Protein AF-0000000084927419 (afdb_homodimer)

InterPro domains:
  IPR000032 Phosphocarrier protein HPr-like [PF00381] (6-82)
  IPR000032 Phosphocarrier protein HPr-like [PR00107] (13-29)
  IPR000032 Phosphocarrier protein HPr-like [PR00107] (38-53)
  IPR000032 Phosphocarrier protein HPr-like [PR00107] (53-70)
  IPR000032 Phosphocarrier protein HPr-like [PS51350] (1-88)
  IPR000032 Phosphocarrier protein HPr-like [TIGR01003] (1-81)
  IPR000032 Phosphocarrier protein HPr-like [cd00367] (8-81)
  IPR035895 HPr-like superfamily [G3DSA:3.30.1340.10] (1-88)
  IPR035895 HPr-like superfamily [SSF55594] (4-87)
  IPR050399 Phosphocarrier protein HPr [PTHR33705] (3-87)

Organism: Caldicellulosiruptor owensensis (strain ATCC 700167 / DSM 13100 / OL) (NCBI:txid632518)

pLDDT: mean 91.37, s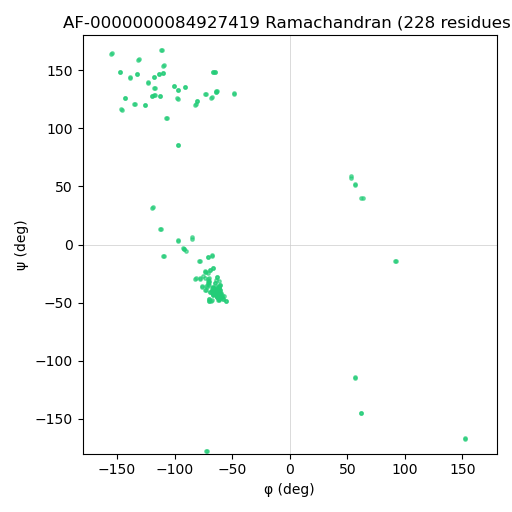td 13.01, range [42.91, 98.88]

Structure (mmCIF, N/CA/C/O backbone):
data_AF-0000000084927419-model_v1
#
loop_
_entity.id
_entity.type
_entity.pdbx_description
1 polymer 'Phosphotransferase system, phosphocarrier protein HPr'
#
loop_
_atom_site.group_PDB
_atom_site.id
_atom_site.type_symbol
_atom_site.label_atom_id
_atom_site.label_alt_id
_atom_site.label_comp_id
_atom_site.label_asym_id
_atom_site.label_entity_id
_atom_site.label_seq_id
_atom_site.pdbx_PDB_ins_code
_atom_site.Cartn_x
_atom_site.Cartn_y
_atom_site.Cartn_z
_atom_site.occupancy
_atom_site.B_iso_or_equiv
_atom_site.auth_seq_id
_atom_site.auth_comp_id
_atom_site.auth_asym_id
_atom_site.auth_atom_id
_atom_site.pdbx_PDB_model_num
ATOM 1 N N . MET A 1 1 ? -0.009 -24.094 5.285 1 96.25 1 MET A N 1
ATOM 2 C CA . MET A 1 1 ? 0.607 -23.328 4.203 1 96.25 1 MET A CA 1
ATOM 3 C C . MET A 1 1 ? -0.051 -23.656 2.865 1 96.25 1 MET A C 1
ATOM 5 O O . MET A 1 1 ? -0.252 -24.828 2.535 1 96.25 1 MET A O 1
ATOM 9 N N . GLN A 1 2 ? -0.594 -22.656 2.121 1 97.94 2 GLN A N 1
ATOM 10 C CA . GLN A 1 2 ? -1.166 -22.781 0.783 1 97.94 2 GLN A CA 1
ATOM 11 C C . GLN A 1 2 ? -0.281 -22.094 -0.255 1 97.94 2 GLN A C 1
ATOM 13 O O . GLN A 1 2 ? 0.448 -21.156 0.067 1 97.94 2 GLN A O 1
ATOM 18 N N . SER A 1 3 ? -0.303 -22.688 -1.458 1 98.31 3 SER A N 1
ATOM 19 C CA . SER A 1 3 ? 0.453 -22.062 -2.537 1 98.31 3 SER A CA 1
ATOM 20 C C . SER A 1 3 ? -0.221 -22.281 -3.887 1 98.31 3 SER A C 1
ATOM 22 O O . SER A 1 3 ? -0.913 -23.281 -4.082 1 98.31 3 SER A O 1
ATOM 24 N N . LEU A 1 4 ? -0.089 -21.344 -4.797 1 98.56 4 LEU A N 1
ATOM 25 C CA . LEU A 1 4 ? -0.6 -21.453 -6.16 1 98.56 4 LEU A CA 1
ATOM 26 C C . LEU A 1 4 ? 0.357 -20.797 -7.152 1 98.56 4 LEU A C 1
ATOM 28 O O . LEU A 1 4 ? 0.786 -19.656 -6.949 1 98.56 4 LEU A O 1
ATOM 32 N N . HIS A 1 5 ? 0.75 -21.547 -8.148 1 98.56 5 HIS A N 1
ATOM 33 C CA . HIS A 1 5 ? 1.571 -21.047 -9.25 1 98.56 5 HIS A CA 1
ATOM 34 C C . HIS A 1 5 ? 0.707 -20.547 -10.398 1 98.56 5 HIS A C 1
ATOM 36 O O . HIS A 1 5 ? -0.268 -21.188 -10.781 1 98.56 5 HIS A O 1
ATOM 42 N N . MET A 1 6 ? 1.055 -19.406 -10.93 1 98.38 6 MET A N 1
ATOM 43 C CA . MET A 1 6 ? 0.239 -18.859 -12.008 1 98.38 6 MET A CA 1
ATOM 44 C C . MET A 1 6 ? 1.063 -17.938 -12.891 1 98.38 6 MET A C 1
ATOM 46 O O . MET A 1 6 ? 2.133 -17.469 -12.492 1 98.38 6 MET A O 1
ATOM 50 N N . LYS A 1 7 ? 0.533 -17.641 -14.031 1 98.25 7 LYS A N 1
ATOM 51 C CA . LYS A 1 7 ? 1.098 -16.672 -14.969 1 98.25 7 LYS A CA 1
ATOM 52 C C . LYS A 1 7 ? 0.37 -15.344 -14.875 1 98.25 7 LYS A C 1
ATOM 54 O O . LYS A 1 7 ? -0.859 -15.297 -14.789 1 98.25 7 LYS A O 1
ATOM 59 N N . ILE A 1 8 ? 1.155 -14.227 -14.883 1 98.44 8 ILE A N 1
ATOM 60 C CA . ILE A 1 8 ? 0.552 -12.898 -14.891 1 98.44 8 ILE A CA 1
ATOM 61 C C . ILE A 1 8 ? 0.126 -12.539 -16.312 1 98.44 8 ILE A C 1
ATOM 63 O O . ILE A 1 8 ? 0.958 -12.477 -17.219 1 98.44 8 ILE A O 1
ATOM 67 N N . GLU A 1 9 ? -1.14 -12.227 -16.438 1 96.62 9 GLU A N 1
ATOM 68 C CA . GLU A 1 9 ? -1.685 -11.953 -17.766 1 96.62 9 GLU A CA 1
ATOM 69 C C . GLU A 1 9 ? -2.014 -10.469 -17.922 1 96.62 9 GLU A C 1
ATOM 71 O O . GLU A 1 9 ? -2.371 -10.023 -19.016 1 96.62 9 GLU A O 1
ATOM 76 N N . ASN A 1 10 ? -1.946 -9.781 -16.812 1 93.94 10 ASN A N 1
ATOM 77 C CA . ASN A 1 10 ? -2.129 -8.328 -16.859 1 93.94 10 ASN A CA 1
ATOM 78 C C . ASN A 1 10 ? -1.025 -7.66 -17.672 1 93.94 10 ASN A C 1
ATOM 80 O O . ASN A 1 10 ? 0.158 -7.93 -17.469 1 93.94 10 ASN A O 1
ATOM 84 N N . SER A 1 11 ? -1.445 -6.734 -18.609 1 95.75 11 SER A N 1
ATOM 85 C CA . SER A 1 11 ? -0.487 -6.164 -19.547 1 95.75 11 SER A CA 1
ATOM 86 C C . SER A 1 11 ? 0.59 -5.363 -18.828 1 95.75 11 SER A C 1
ATOM 88 O O . SER A 1 11 ? 1.729 -5.281 -19.297 1 95.75 11 SER A O 1
ATOM 90 N N . GLN A 1 12 ? 0.365 -4.801 -17.703 1 95.25 12 GLN A N 1
ATOM 91 C CA . GLN A 1 12 ? 1.33 -3.969 -16.984 1 95.25 12 GLN A CA 1
ATOM 92 C C . GLN A 1 12 ? 2.068 -4.77 -15.922 1 95.25 12 GLN A C 1
ATOM 94 O O . GLN A 1 12 ? 2.885 -4.223 -15.18 1 95.25 12 GLN A O 1
ATOM 99 N N . GLY A 1 13 ? 1.772 -6.125 -15.836 1 97.62 13 GLY A N 1
ATOM 100 C CA . GLY A 1 13 ? 2.309 -6.871 -14.703 1 97.62 13 GLY A CA 1
ATOM 101 C C . GLY A 1 13 ? 1.8 -6.375 -13.367 1 97.62 13 GLY A C 1
ATOM 102 O O . GLY A 1 13 ? 0.621 -6.039 -13.227 1 97.62 13 GLY A O 1
ATOM 103 N N . ILE A 1 14 ? 2.729 -6.453 -12.391 1 97.12 14 ILE A N 1
ATOM 104 C CA . ILE A 1 14 ? 2.432 -5.816 -11.109 1 97.12 14 ILE A CA 1
ATOM 105 C C . ILE A 1 14 ? 3.078 -4.434 -11.062 1 97.12 14 ILE A C 1
ATOM 107 O O . ILE A 1 14 ? 4.211 -4.285 -10.594 1 97.12 14 ILE A O 1
ATOM 111 N N . SER A 1 15 ? 2.371 -3.443 -11.594 1 95.25 15 SER A N 1
ATOM 112 C CA . SER A 1 15 ? 2.783 -2.045 -11.539 1 95.25 15 SER A CA 1
ATOM 113 C C . SER A 1 15 ? 2.627 -1.478 -10.133 1 95.25 15 SER A C 1
ATOM 115 O O . SER A 1 15 ? 2.254 -2.199 -9.203 1 95.25 15 SER A O 1
ATOM 117 N N . SER A 1 16 ? 2.961 -0.147 -10.062 1 93.12 16 SER A N 1
ATOM 118 C CA . SER A 1 16 ? 2.807 0.508 -8.773 1 93.12 16 SER A CA 1
ATOM 119 C C . SER A 1 16 ? 1.357 0.471 -8.305 1 93.12 16 SER A C 1
ATOM 121 O O . SER A 1 16 ? 1.089 0.267 -7.117 1 93.12 16 SER A O 1
ATOM 123 N N . ARG A 1 17 ? 0.495 0.568 -9.227 1 92.62 17 ARG A N 1
ATOM 124 C CA . ARG A 1 17 ? -0.932 0.54 -8.922 1 92.62 17 ARG A CA 1
ATOM 125 C C . ARG A 1 17 ? -1.367 -0.849 -8.469 1 92.62 17 ARG A C 1
ATOM 127 O O . ARG A 1 17 ? -2.051 -0.988 -7.449 1 92.62 17 ARG A O 1
ATOM 134 N N . ALA A 1 18 ? -0.988 -1.866 -9.203 1 96.38 18 ALA A N 1
ATOM 135 C CA . ALA A 1 18 ? -1.321 -3.244 -8.852 1 96.38 18 ALA A CA 1
ATOM 136 C C . ALA A 1 18 ? -0.728 -3.623 -7.5 1 96.38 18 ALA A C 1
ATOM 138 O O . ALA A 1 18 ? -1.386 -4.277 -6.688 1 96.38 18 ALA A O 1
ATOM 139 N N . ALA A 1 19 ? 0.504 -3.197 -7.293 1 97.06 19 ALA A N 1
ATOM 140 C CA . ALA A 1 19 ? 1.16 -3.467 -6.016 1 97.06 19 ALA A CA 1
ATOM 141 C C . ALA A 1 19 ? 0.382 -2.846 -4.859 1 97.06 19 ALA A C 1
ATOM 143 O O . ALA A 1 19 ? 0.181 -3.486 -3.822 1 97.06 19 ALA A O 1
ATOM 144 N N . ALA A 1 20 ? -0.098 -1.643 -5.035 1 94.81 20 ALA A N 1
ATOM 145 C CA . ALA A 1 20 ? -0.854 -0.944 -4 1 94.81 20 ALA A CA 1
ATOM 146 C C . ALA A 1 20 ? -2.146 -1.685 -3.67 1 94.81 20 ALA A C 1
ATOM 148 O O . ALA A 1 20 ? -2.49 -1.852 -2.498 1 94.81 20 ALA A O 1
ATOM 149 N N . LEU A 1 21 ? -2.824 -2.109 -4.699 1 96.81 21 LEU A N 1
ATOM 150 C CA . LEU A 1 21 ? -4.066 -2.844 -4.488 1 96.81 21 LEU A CA 1
ATOM 151 C C . LEU A 1 21 ? -3.799 -4.188 -3.824 1 96.81 21 LEU A C 1
ATOM 153 O O . LEU A 1 21 ? -4.574 -4.637 -2.977 1 96.81 21 LEU A O 1
ATOM 157 N N . LEU A 1 22 ? -2.709 -4.816 -4.18 1 98.5 22 LEU A N 1
ATOM 158 C CA . LEU A 1 22 ? -2.338 -6.082 -3.553 1 98.5 22 LEU A CA 1
ATOM 159 C C . LEU A 1 22 ? -2.012 -5.883 -2.076 1 98.5 22 LEU A C 1
ATOM 161 O O . LEU A 1 22 ? -2.422 -6.684 -1.232 1 98.5 22 LEU A O 1
ATOM 165 N N . VAL A 1 23 ? -1.293 -4.832 -1.729 1 98.44 23 VAL A N 1
ATOM 166 C CA . VAL A 1 23 ? -0.994 -4.523 -0.336 1 98.44 23 VAL A CA 1
ATOM 167 C C . VAL A 1 23 ? -2.293 -4.301 0.435 1 98.44 23 VAL A C 1
ATOM 169 O O . VAL A 1 23 ? -2.449 -4.797 1.554 1 98.44 23 VAL A O 1
ATOM 172 N N . GLN A 1 24 ? -3.211 -3.547 -0.146 1 97.12 24 GLN A N 1
ATOM 173 C CA . GLN A 1 24 ? -4.5 -3.285 0.484 1 97.12 24 GLN A CA 1
ATOM 174 C C . GLN A 1 24 ? -5.219 -4.586 0.832 1 97.12 24 GLN A C 1
ATOM 176 O O . GLN A 1 24 ? -5.684 -4.762 1.96 1 97.12 24 GLN A O 1
ATOM 181 N N . VAL A 1 25 ? -5.297 -5.496 -0.09 1 98.06 25 VAL A N 1
ATOM 182 C CA . VAL A 1 25 ? -6 -6.758 0.112 1 98.06 25 VAL A CA 1
ATOM 183 C C . VAL A 1 25 ? -5.227 -7.633 1.095 1 98.06 25 VAL A C 1
ATOM 185 O O . VAL A 1 25 ? -5.797 -8.164 2.049 1 98.06 25 VAL A O 1
ATOM 188 N N . ALA A 1 26 ? -3.928 -7.75 0.896 1 98.56 26 ALA A N 1
ATOM 189 C CA . ALA A 1 26 ? -3.088 -8.617 1.725 1 98.56 26 ALA A CA 1
ATOM 190 C C . ALA A 1 26 ? -3.117 -8.172 3.184 1 98.56 26 ALA A C 1
ATOM 192 O O . ALA A 1 26 ? -3.1 -9 4.094 1 98.56 26 ALA A O 1
ATOM 193 N N . SER A 1 27 ? -3.174 -6.898 3.404 1 97.5 27 SER A N 1
ATOM 194 C CA . SER A 1 27 ? -3.072 -6.336 4.746 1 9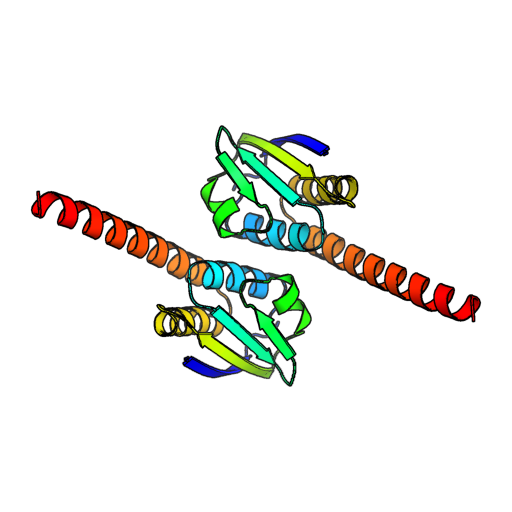7.5 27 SER A CA 1
ATOM 195 C C . SER A 1 27 ? -4.32 -6.633 5.57 1 97.5 27 SER A C 1
ATOM 197 O O . SER A 1 27 ? -4.328 -6.441 6.785 1 97.5 27 SER A O 1
ATOM 199 N N . LYS A 1 28 ? -5.324 -7.102 4.977 1 96.56 28 LYS A N 1
ATOM 200 C CA . LYS A 1 28 ? -6.551 -7.441 5.691 1 96.56 28 LYS A CA 1
ATOM 201 C C . LYS A 1 28 ? -6.414 -8.773 6.418 1 96.56 28 LYS A C 1
ATOM 203 O O . LYS A 1 28 ? -7.246 -9.117 7.258 1 96.56 28 LYS A O 1
ATOM 208 N N . PHE A 1 29 ? -5.422 -9.547 6.117 1 97.62 29 PHE A N 1
ATOM 209 C CA . PHE A 1 29 ? -5.301 -10.906 6.625 1 97.62 29 PHE A CA 1
ATOM 210 C C . PHE A 1 29 ? -4.172 -11.008 7.645 1 97.62 29 PHE A C 1
ATOM 212 O O . PHE A 1 29 ? -3.193 -10.266 7.566 1 97.62 29 PHE A O 1
ATOM 219 N N . LYS A 1 30 ? -4.305 -11.953 8.5 1 97.38 30 LYS A N 1
ATOM 220 C CA . LYS A 1 30 ? -3.289 -12.227 9.516 1 97.38 30 LYS A CA 1
ATOM 221 C C . LYS A 1 30 ? -2.156 -13.078 8.945 1 97.38 30 LYS A C 1
ATOM 223 O O . LYS A 1 30 ? -1.009 -12.961 9.383 1 97.38 30 LYS A O 1
ATOM 228 N N . SER A 1 31 ? -2.498 -13.836 8.039 1 98.5 31 SER A N 1
ATOM 229 C CA . SER A 1 31 ? -1.552 -14.805 7.484 1 98.5 31 SER A CA 1
ATOM 230 C C . SER A 1 31 ? -0.417 -14.102 6.742 1 98.5 31 SER A C 1
ATOM 232 O O . SER A 1 31 ? -0.601 -13.008 6.211 1 98.5 31 SER A O 1
ATOM 234 N N . LEU A 1 32 ? 0.682 -14.703 6.781 1 98.75 32 LEU A N 1
ATOM 235 C CA . LEU A 1 32 ? 1.766 -14.328 5.879 1 98.75 32 LEU A CA 1
ATOM 236 C C . LEU A 1 32 ? 1.378 -14.586 4.426 1 98.75 32 LEU A C 1
ATOM 238 O O . LEU A 1 32 ? 0.802 -15.633 4.109 1 98.75 32 LEU A O 1
ATOM 242 N N . ILE A 1 33 ? 1.591 -13.617 3.617 1 98.88 33 ILE A N 1
ATOM 243 C CA . ILE A 1 33 ? 1.343 -13.75 2.186 1 98.88 33 ILE A CA 1
ATOM 244 C C . ILE A 1 33 ? 2.602 -13.375 1.405 1 98.88 33 ILE A C 1
ATOM 246 O O . ILE A 1 33 ? 3.08 -12.242 1.496 1 98.88 33 ILE A O 1
ATOM 250 N N . LEU A 1 34 ? 3.135 -14.281 0.642 1 98.88 34 LEU A N 1
ATOM 251 C CA . LEU A 1 34 ? 4.348 -14.062 -0.137 1 98.88 34 LEU A CA 1
ATOM 252 C C . LEU A 1 34 ? 4.07 -14.203 -1.63 1 98.88 34 LEU A C 1
ATOM 254 O O . LEU A 1 34 ? 3.252 -15.031 -2.039 1 98.88 34 LEU A O 1
ATOM 258 N N . VAL A 1 35 ? 4.719 -13.414 -2.396 1 98.88 35 VAL A N 1
ATOM 259 C CA . VAL A 1 35 ? 4.793 -13.539 -3.85 1 98.88 35 VAL A CA 1
ATOM 260 C C . VAL A 1 35 ? 6.215 -13.898 -4.266 1 98.88 35 VAL A C 1
ATOM 262 O O . VAL A 1 35 ? 7.172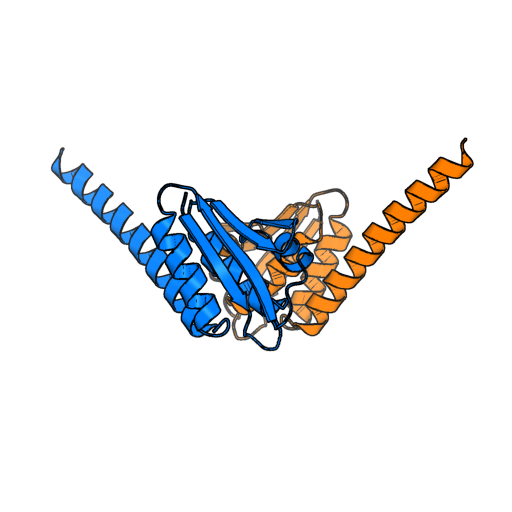 -13.227 -3.863 1 98.88 35 VAL A O 1
ATOM 265 N N . GLU A 1 36 ? 6.293 -14.891 -4.996 1 98.69 36 GLU A N 1
ATOM 266 C CA . GLU A 1 36 ? 7.605 -15.359 -5.434 1 98.69 36 GLU A CA 1
ATOM 267 C C . GLU A 1 36 ? 7.734 -15.281 -6.953 1 98.69 36 GLU A C 1
ATOM 269 O O . GLU A 1 36 ? 6.824 -15.688 -7.68 1 98.69 36 GLU A O 1
ATOM 274 N N . LYS A 1 37 ? 8.766 -14.812 -7.43 1 98.38 37 LYS A N 1
ATOM 275 C CA . LYS A 1 37 ? 9.172 -14.805 -8.828 1 98.38 37 LYS A CA 1
ATOM 276 C C . LYS A 1 37 ? 10.633 -15.211 -8.977 1 98.38 37 LYS A C 1
ATOM 278 O O . LYS A 1 37 ? 11.523 -14.57 -8.414 1 98.38 37 LYS A O 1
ATOM 283 N N . ASP A 1 38 ? 10.82 -16.297 -9.734 1 95.44 38 ASP A N 1
ATOM 284 C CA . ASP A 1 38 ? 12.164 -16.844 -9.867 1 95.44 38 ASP A CA 1
ATOM 285 C C . ASP A 1 38 ? 12.758 -17.188 -8.508 1 95.44 38 ASP A C 1
ATOM 287 O O . ASP A 1 38 ? 12.188 -17.984 -7.758 1 95.44 38 ASP A O 1
ATOM 291 N N . GLU A 1 39 ? 13.789 -16.562 -8.07 1 94.38 39 GLU A N 1
ATOM 292 C CA . GLU A 1 39 ? 14.43 -16.891 -6.801 1 94.38 39 GLU A CA 1
ATOM 293 C C . GLU A 1 39 ? 14.242 -15.773 -5.781 1 94.38 39 GLU A C 1
ATOM 295 O O . GLU A 1 39 ? 14.867 -15.789 -4.715 1 94.38 39 GLU A O 1
ATOM 300 N N . LYS A 1 40 ? 13.344 -14.953 -6.176 1 97.94 40 LYS A N 1
ATOM 301 C CA . LYS A 1 40 ? 13.094 -13.836 -5.262 1 97.94 40 LYS A CA 1
ATOM 302 C C . LYS A 1 40 ? 11.695 -13.93 -4.66 1 97.94 40 LYS A C 1
ATOM 304 O O . LYS A 1 40 ? 10.781 -14.453 -5.289 1 97.94 40 LYS A O 1
ATOM 309 N N . ARG A 1 41 ? 11.594 -13.477 -3.438 1 98.25 41 ARG A N 1
ATOM 310 C CA . ARG A 1 41 ? 10.32 -13.477 -2.73 1 98.25 41 ARG A CA 1
ATOM 311 C C . ARG A 1 41 ? 10.062 -12.133 -2.053 1 98.25 41 ARG A C 1
ATOM 313 O O . ARG A 1 41 ? 11 -11.492 -1.574 1 98.25 41 ARG A O 1
ATOM 320 N N . ALA A 1 42 ? 8.844 -11.75 -1.979 1 98.75 42 ALA A N 1
ATOM 321 C CA . ALA A 1 42 ? 8.445 -10.539 -1.275 1 98.75 42 ALA A CA 1
ATOM 322 C C . ALA A 1 42 ? 7.16 -10.758 -0.479 1 98.75 42 ALA A C 1
ATOM 324 O O . ALA A 1 42 ? 6.293 -11.531 -0.889 1 98.75 42 ALA A O 1
ATOM 325 N N . ASN A 1 43 ? 7.133 -10.109 0.681 1 98.69 43 ASN A N 1
ATOM 326 C CA . ASN A 1 43 ? 5.883 -10.031 1.424 1 98.69 43 ASN A CA 1
ATOM 327 C C . ASN A 1 43 ? 4.852 -9.172 0.693 1 98.69 43 ASN A C 1
ATOM 329 O O . ASN A 1 43 ? 5.113 -8.008 0.375 1 98.69 43 ASN A O 1
ATOM 333 N N . ALA A 1 44 ? 3.674 -9.703 0.468 1 98.81 44 ALA A N 1
ATOM 334 C CA . ALA A 1 44 ? 2.641 -9.016 -0.304 1 98.81 44 ALA A CA 1
ATOM 335 C C . ALA A 1 44 ? 2.121 -7.789 0.442 1 98.81 44 ALA A C 1
ATOM 337 O O . ALA A 1 44 ? 1.429 -6.949 -0.137 1 98.81 44 ALA A O 1
ATOM 338 N N . LYS A 1 45 ? 2.486 -7.598 1.707 1 98.19 45 LYS A N 1
ATOM 339 C CA . LYS A 1 45 ? 2.107 -6.438 2.508 1 98.19 45 LYS A CA 1
ATOM 340 C C . LYS A 1 45 ? 3.16 -5.34 2.414 1 98.19 45 LYS A C 1
ATOM 342 O O . LYS A 1 45 ? 2.951 -4.227 2.904 1 98.19 45 LYS A O 1
ATOM 347 N N . SER A 1 46 ? 4.223 -5.637 1.708 1 97.12 46 SER A N 1
ATOM 348 C CA . SER A 1 46 ? 5.312 -4.691 1.485 1 97.12 46 SER A CA 1
ATOM 349 C C . SER A 1 46 ? 5.309 -4.172 0.052 1 97.12 46 SER A C 1
ATOM 351 O O . SER A 1 46 ? 5.809 -4.836 -0.857 1 97.12 46 SER A O 1
ATOM 353 N N . ILE A 1 47 ? 4.941 -2.93 -0.101 1 96.25 47 ILE A N 1
ATOM 354 C CA . ILE A 1 47 ? 4.832 -2.35 -1.436 1 96.25 47 ILE A CA 1
ATOM 355 C C . ILE A 1 47 ? 6.207 -2.324 -2.102 1 96.25 47 ILE A C 1
ATOM 357 O O . ILE A 1 47 ? 6.336 -2.643 -3.285 1 96.25 47 ILE A O 1
ATOM 361 N N . MET A 1 48 ? 7.18 -1.949 -1.333 1 93.81 48 MET A N 1
ATOM 362 C CA . MET A 1 48 ? 8.523 -1.912 -1.895 1 93.81 48 MET A CA 1
ATOM 363 C C . MET A 1 48 ? 9.008 -3.316 -2.244 1 93.81 48 MET A C 1
ATOM 365 O O . MET A 1 48 ? 9.68 -3.512 -3.262 1 93.81 48 MET A O 1
ATOM 369 N N . GLY A 1 49 ? 8.695 -4.238 -1.4 1 96.81 49 GLY A N 1
ATOM 370 C CA . GLY A 1 49 ? 9.023 -5.621 -1.702 1 96.81 49 GLY A CA 1
ATOM 371 C C . GLY A 1 49 ? 8.406 -6.113 -2.996 1 96.81 49 GLY A C 1
ATOM 372 O O . GLY A 1 49 ? 9.094 -6.699 -3.836 1 96.81 49 GLY A O 1
ATOM 373 N N . LEU A 1 50 ? 7.16 -5.844 -3.164 1 98.12 50 LEU A N 1
ATOM 374 C CA . LEU A 1 50 ? 6.461 -6.273 -4.371 1 98.12 50 LEU A CA 1
ATOM 375 C C . LEU A 1 50 ? 7.082 -5.641 -5.613 1 98.12 50 LEU A C 1
ATOM 377 O O . LEU A 1 50 ? 7.316 -6.324 -6.613 1 98.12 50 LEU A O 1
ATOM 381 N N . MET A 1 51 ? 7.371 -4.395 -5.555 1 94.44 51 MET A N 1
ATOM 382 C CA . MET A 1 51 ? 7.945 -3.68 -6.691 1 94.44 51 MET A CA 1
ATOM 383 C C . MET A 1 51 ? 9.328 -4.219 -7.031 1 94.44 51 MET A C 1
ATOM 385 O O . MET A 1 51 ? 9.711 -4.277 -8.203 1 94.44 51 MET A O 1
ATOM 389 N N . SER A 1 52 ? 10.023 -4.633 -6.047 1 95.56 52 SER A N 1
ATOM 390 C CA . SER A 1 52 ? 11.375 -5.121 -6.273 1 95.56 52 SER A CA 1
ATOM 391 C C . SER A 1 52 ? 11.375 -6.414 -7.082 1 95.56 52 SER A C 1
ATOM 393 O O . SER A 1 52 ? 12.398 -6.793 -7.656 1 95.56 52 SER A O 1
ATOM 395 N N . LEU A 1 53 ? 10.336 -7.109 -7.137 1 97.81 53 LEU A N 1
ATOM 396 C CA . LEU A 1 53 ? 10.242 -8.367 -7.863 1 97.81 53 LEU A CA 1
ATOM 397 C C . LEU A 1 53 ? 10.203 -8.125 -9.367 1 97.81 53 LEU A C 1
ATOM 399 O O . LEU A 1 53 ? 10.469 -9.039 -10.156 1 97.81 53 LEU A O 1
ATOM 403 N N . MET A 1 54 ? 9.766 -6.887 -9.805 1 97.19 54 MET A N 1
ATOM 404 C CA . MET A 1 54 ? 9.695 -6.512 -11.211 1 97.19 54 MET A CA 1
ATOM 405 C C . MET A 1 54 ? 8.898 -7.535 -12.008 1 97.19 54 MET A C 1
ATOM 407 O O . MET A 1 54 ? 9.383 -8.055 -13.016 1 97.19 54 MET A O 1
ATOM 411 N N . VAL A 1 55 ? 7.68 -7.742 -11.641 1 98.25 55 VAL A N 1
ATOM 412 C CA . VAL A 1 55 ? 6.809 -8.711 -12.305 1 98.25 55 VAL A CA 1
ATOM 413 C C . VAL A 1 55 ? 6.207 -8.086 -13.562 1 98.25 55 VAL A C 1
ATOM 415 O O . VAL A 1 55 ? 5.477 -7.094 -13.484 1 98.25 55 VAL A O 1
ATOM 418 N N . ASP A 1 56 ? 6.441 -8.641 -14.727 1 97.81 56 ASP A N 1
ATOM 419 C CA . ASP A 1 56 ? 5.945 -8.164 -16.016 1 97.81 56 ASP A CA 1
ATOM 420 C C . ASP A 1 56 ? 4.906 -9.117 -16.594 1 97.81 56 ASP A C 1
ATOM 422 O O . ASP A 1 56 ? 4.719 -10.219 -16.078 1 97.81 56 ASP A O 1
ATOM 426 N N . TYR A 1 57 ? 4.219 -8.617 -17.625 1 98 57 TYR A N 1
ATOM 427 C CA . TYR A 1 57 ? 3.328 -9.484 -18.391 1 98 57 TYR A CA 1
ATOM 428 C C . TYR A 1 57 ? 4.023 -10.781 -18.766 1 98 57 TYR A C 1
ATOM 430 O O . TYR A 1 57 ? 5.168 -10.773 -19.234 1 98 57 TYR A O 1
ATOM 438 N N . GLY A 1 58 ? 3.344 -11.852 -18.484 1 98.06 58 GLY A N 1
ATOM 439 C CA . GLY A 1 58 ? 3.842 -13.141 -18.922 1 98.06 58 GLY A CA 1
ATOM 440 C C . GLY A 1 58 ? 4.715 -13.828 -17.891 1 98.06 58 GLY A C 1
ATOM 441 O O . GLY A 1 58 ? 5.02 -15.016 -18 1 98.06 58 GLY A O 1
ATOM 442 N N . ASP A 1 59 ? 5.172 -13.125 -16.875 1 98.25 59 ASP A N 1
ATOM 443 C CA . ASP A 1 59 ? 5.988 -13.711 -15.82 1 98.25 59 ASP A CA 1
ATOM 444 C C . ASP A 1 59 ? 5.191 -14.742 -15.023 1 98.25 59 ASP A C 1
ATOM 446 O O . ASP A 1 59 ? 3.975 -14.617 -14.875 1 98.25 59 ASP A O 1
ATOM 450 N N . GLU A 1 60 ? 5.891 -15.727 -14.555 1 98.5 60 GLU A N 1
ATOM 451 C CA . GLU A 1 60 ? 5.312 -16.719 -13.648 1 98.5 60 GLU A CA 1
ATOM 452 C C . GLU A 1 60 ? 5.625 -16.375 -12.195 1 98.5 60 GLU A C 1
ATOM 454 O O . GLU A 1 60 ? 6.7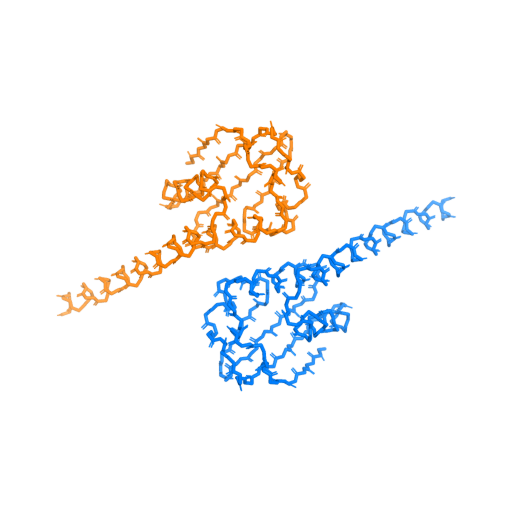7 -16.062 -11.859 1 98.5 60 GLU A O 1
ATOM 459 N N . ILE A 1 61 ? 4.559 -16.453 -11.375 1 98.69 61 ILE A N 1
ATOM 460 C CA . ILE A 1 61 ? 4.754 -16.188 -9.953 1 98.69 61 ILE A CA 1
ATOM 461 C C . ILE A 1 61 ? 4.094 -17.297 -9.133 1 98.69 61 ILE A C 1
ATOM 463 O O . ILE A 1 61 ? 3.262 -18.047 -9.648 1 98.69 61 ILE A O 1
ATOM 467 N N . THR A 1 62 ? 4.543 -17.438 -7.902 1 98.81 62 THR A N 1
ATOM 468 C CA . THR A 1 62 ? 3.893 -18.281 -6.91 1 98.81 62 THR A CA 1
ATOM 469 C C . THR A 1 62 ? 3.398 -17.453 -5.727 1 98.81 62 THR A C 1
ATOM 471 O O . THR A 1 62 ? 4.133 -16.625 -5.199 1 98.81 62 THR A O 1
ATOM 474 N N . ILE A 1 63 ? 2.16 -17.625 -5.395 1 98.88 63 ILE A N 1
ATOM 475 C CA . ILE A 1 63 ? 1.598 -17.031 -4.191 1 98.88 63 ILE A CA 1
ATOM 476 C C . ILE A 1 63 ? 1.595 -18.047 -3.053 1 98.88 63 ILE A C 1
ATOM 478 O O . ILE A 1 63 ? 1.114 -19.172 -3.221 1 98.88 63 ILE A O 1
ATOM 482 N N . ILE A 1 64 ? 2.201 -17.672 -1.952 1 98.88 64 ILE A N 1
ATOM 483 C CA . ILE A 1 64 ? 2.275 -18.531 -0.782 1 98.88 64 ILE A CA 1
ATOM 484 C C . ILE A 1 64 ? 1.59 -17.859 0.404 1 98.88 64 ILE A C 1
ATOM 486 O O . ILE A 1 64 ? 1.833 -16.688 0.685 1 98.88 64 ILE A O 1
ATOM 490 N N . THR A 1 65 ? 0.692 -18.547 1.037 1 98.88 65 THR A N 1
ATOM 491 C CA . THR A 1 65 ? 0.054 -18.047 2.248 1 98.88 65 THR A CA 1
ATOM 492 C C . THR A 1 65 ? 0.254 -19.016 3.408 1 98.88 65 THR A C 1
ATOM 494 O O . THR A 1 65 ? 0.233 -20.234 3.217 1 98.88 65 THR A O 1
ATOM 497 N N . ASP A 1 66 ? 0.512 -18.422 4.555 1 98.88 66 ASP A N 1
ATOM 498 C CA . ASP A 1 66 ? 0.774 -19.25 5.727 1 98.88 66 ASP A CA 1
ATOM 499 C C . ASP A 1 66 ? 0.24 -18.594 6.996 1 98.88 66 ASP A C 1
ATOM 501 O O . ASP A 1 66 ? 0.702 -17.516 7.383 1 98.88 66 ASP A O 1
ATOM 505 N N . GLY A 1 67 ? -0.678 -19.172 7.617 1 98.56 67 GLY A N 1
ATOM 506 C CA . GLY A 1 67 ? -1.262 -18.656 8.852 1 98.56 67 GLY A CA 1
ATOM 507 C C . GLY A 1 67 ? -2.701 -19.094 9.047 1 98.56 67 GLY A C 1
ATOM 508 O O . GLY A 1 67 ? -3.188 -19.984 8.359 1 98.56 67 GLY A O 1
ATOM 509 N N . GLU A 1 68 ? -3.473 -18.531 9.953 1 97.94 68 GLU A N 1
ATOM 510 C CA . GLU A 1 68 ? -4.789 -18.969 10.414 1 97.94 68 GLU A CA 1
ATOM 511 C C . GLU A 1 68 ? -5.852 -18.75 9.344 1 97.94 68 GLU A C 1
ATOM 513 O O . GLU A 1 68 ? -6.84 -19.484 9.281 1 97.94 68 GLU A O 1
ATOM 518 N N . ASP A 1 69 ? -5.672 -17.781 8.531 1 97.81 69 ASP A N 1
ATOM 519 C CA . ASP A 1 69 ? -6.645 -17.469 7.488 1 97.81 69 ASP A CA 1
ATOM 520 C C . ASP A 1 69 ? -6.02 -17.594 6.098 1 97.81 69 ASP A C 1
ATOM 522 O O . ASP A 1 69 ? -6.348 -16.828 5.191 1 97.81 69 ASP A O 1
ATOM 526 N N . GLU A 1 70 ? -5.051 -18.547 5.98 1 98.5 70 GLU A N 1
ATOM 527 C CA . GLU A 1 70 ? -4.219 -18.688 4.793 1 98.5 70 GLU A CA 1
ATOM 528 C C . GLU A 1 70 ? -5.059 -19.047 3.568 1 98.5 70 GLU A C 1
ATOM 530 O O . GLU A 1 70 ? -4.766 -18.594 2.455 1 98.5 70 GLU A O 1
ATOM 535 N N . LYS A 1 71 ? -6.129 -19.859 3.662 1 98.38 71 LYS A N 1
ATOM 536 C CA . LYS A 1 71 ? -6.965 -20.234 2.527 1 98.38 71 LYS A CA 1
ATOM 537 C C . LYS A 1 71 ? -7.75 -19.047 1.993 1 98.38 71 LYS A C 1
ATOM 539 O O . LYS A 1 71 ? -7.777 -18.797 0.785 1 98.38 71 LYS A O 1
ATOM 544 N N . GLU A 1 72 ? -8.391 -18.312 2.916 1 97.88 72 GLU A N 1
ATOM 545 C CA . GLU A 1 72 ? -9.125 -17.109 2.531 1 97.88 72 GLU A CA 1
ATOM 546 C C . GLU A 1 72 ? -8.195 -16.062 1.916 1 97.88 72 GLU A C 1
ATOM 548 O O . GLU A 1 72 ? -8.57 -15.391 0.955 1 97.88 72 GLU A O 1
ATOM 553 N N . ALA A 1 73 ? -7.031 -15.961 2.508 1 98.44 73 ALA A N 1
ATOM 554 C CA . ALA A 1 73 ? -6.047 -15.008 1.992 1 98.44 73 ALA A CA 1
ATOM 555 C C . ALA A 1 73 ? -5.66 -15.344 0.554 1 98.44 73 ALA A C 1
ATOM 557 O O . ALA A 1 73 ? -5.641 -14.461 -0.31 1 98.44 73 ALA A O 1
ATOM 558 N N . LEU A 1 74 ? -5.371 -16.625 0.266 1 98.81 74 LEU A N 1
ATOM 559 C CA . LEU A 1 74 ? -5.004 -17.047 -1.08 1 98.81 74 LEU A CA 1
ATOM 560 C C . LEU A 1 74 ? -6.141 -16.781 -2.062 1 98.81 74 LEU A C 1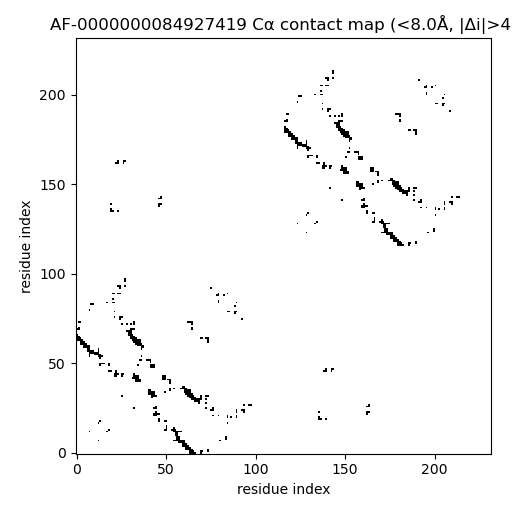
ATOM 562 O O . LEU A 1 74 ? -5.914 -16.266 -3.154 1 98.81 74 LEU A O 1
ATOM 566 N N . GLU A 1 75 ? -7.316 -17.109 -1.659 1 98.44 75 GLU A N 1
ATOM 567 C CA . GLU A 1 75 ? -8.477 -16.906 -2.52 1 98.44 75 GLU A CA 1
ATOM 568 C C . GLU A 1 75 ? -8.664 -15.422 -2.85 1 98.44 75 GLU A C 1
ATOM 570 O O . GLU A 1 75 ? -8.961 -15.07 -3.992 1 98.44 75 GLU A O 1
ATOM 575 N N . ALA A 1 76 ? -8.531 -14.555 -1.876 1 98.56 76 ALA A N 1
ATOM 576 C CA . ALA A 1 76 ? -8.695 -13.117 -2.062 1 98.56 76 ALA A CA 1
ATOM 577 C C . ALA A 1 76 ? -7.652 -12.562 -3.025 1 98.56 76 ALA A C 1
ATOM 579 O O . ALA A 1 76 ? -7.977 -11.773 -3.918 1 98.56 76 ALA A O 1
ATOM 580 N N . VAL A 1 77 ? -6.414 -13 -2.805 1 98.69 77 VAL A N 1
ATOM 581 C CA . VAL A 1 77 ? -5.328 -12.531 -3.66 1 98.69 77 VAL A CA 1
ATOM 582 C C . VAL A 1 77 ? -5.562 -12.992 -5.094 1 98.69 77 VAL A C 1
ATOM 584 O O . VAL A 1 77 ? -5.418 -12.219 -6.039 1 98.69 77 VAL A O 1
ATOM 587 N N . LEU A 1 78 ? -5.945 -14.203 -5.273 1 98.38 78 LEU A N 1
ATOM 588 C CA . LEU A 1 78 ? -6.211 -14.742 -6.602 1 98.38 78 LEU A CA 1
ATOM 589 C C . LEU A 1 78 ? -7.355 -13.992 -7.273 1 98.38 78 LEU A C 1
ATOM 591 O O . LEU A 1 78 ? -7.289 -13.695 -8.469 1 98.38 78 LEU A O 1
ATOM 595 N N . ARG A 1 79 ? -8.391 -13.758 -6.492 1 98.31 79 ARG A N 1
ATOM 596 C CA . ARG A 1 79 ? -9.531 -13.008 -7.008 1 98.31 79 ARG A CA 1
ATOM 597 C C . ARG A 1 79 ? -9.102 -11.633 -7.512 1 98.31 79 ARG A C 1
ATOM 599 O O . ARG A 1 79 ? -9.539 -11.195 -8.578 1 98.31 79 ARG A O 1
ATOM 606 N N . LEU A 1 80 ? -8.281 -10.93 -6.801 1 98.56 80 LEU A N 1
ATOM 607 C CA . LEU A 1 80 ? -7.785 -9.617 -7.211 1 98.56 80 LEU A CA 1
ATOM 608 C C . LEU A 1 80 ? -7 -9.711 -8.516 1 98.56 80 LEU A C 1
ATOM 610 O O . LEU A 1 80 ? -7.242 -8.945 -9.445 1 98.56 80 LEU A O 1
ATOM 614 N N . ILE A 1 81 ? -6.074 -10.68 -8.602 1 98.44 81 ILE A N 1
ATOM 615 C CA . ILE A 1 81 ? -5.215 -10.828 -9.773 1 98.44 81 ILE A CA 1
ATOM 616 C C . ILE A 1 81 ? -6.062 -11.188 -10.992 1 98.44 81 ILE A C 1
ATOM 618 O O . ILE A 1 81 ? -5.883 -10.617 -12.07 1 98.44 81 ILE A O 1
ATOM 622 N N . GLN A 1 82 ? -6.977 -12.055 -10.797 1 97.06 82 GLN A N 1
ATOM 623 C CA . GLN A 1 82 ? -7.816 -12.523 -11.891 1 97.06 82 GLN A CA 1
ATOM 624 C C . GLN A 1 82 ? -8.758 -11.422 -12.375 1 97.06 82 GLN A C 1
ATOM 626 O O . GLN A 1 82 ? -9.258 -11.469 -13.5 1 97.06 82 GLN A O 1
ATOM 631 N N . SER A 1 83 ? -9.023 -10.453 -11.578 1 97.62 83 SER A N 1
ATOM 632 C CA . SER A 1 83 ? -9.859 -9.32 -11.961 1 97.62 83 SER A CA 1
ATOM 633 C C . SER A 1 83 ? -9.039 -8.25 -12.672 1 97.62 83 SER A C 1
ATOM 635 O O . SER A 1 83 ? -9.531 -7.141 -12.914 1 97.62 83 SER A O 1
ATOM 637 N N . ASP A 1 84 ? -7.77 -8.516 -12.969 1 97.5 84 ASP A N 1
ATOM 638 C CA . ASP A 1 84 ? -6.836 -7.551 -13.539 1 97.5 84 ASP A CA 1
ATOM 639 C C . ASP A 1 84 ? -6.625 -6.363 -12.602 1 97.5 84 ASP A C 1
ATOM 641 O O . ASP A 1 84 ? -6.652 -5.211 -13.039 1 97.5 84 ASP A O 1
ATOM 645 N N . PHE A 1 85 ? -6.531 -6.672 -11.289 1 96.94 85 PHE A N 1
ATOM 646 C CA . PHE A 1 85 ? -6.27 -5.695 -10.234 1 96.94 85 PHE A CA 1
ATOM 647 C C . PHE A 1 85 ? -7.309 -4.582 -10.258 1 96.94 85 PHE A C 1
ATOM 649 O O . PHE A 1 85 ? -6.961 -3.4 -10.258 1 96.94 85 PHE A O 1
ATOM 656 N N . SER A 1 86 ? -8.562 -4.984 -10.242 1 96.56 86 SER A N 1
ATOM 657 C CA . SER A 1 86 ? -9.672 -4.035 -10.219 1 96.56 86 SER A CA 1
ATOM 658 C C . SER A 1 86 ? -9.812 -3.377 -8.852 1 96.56 86 SER A C 1
ATOM 660 O O . SER A 1 86 ? -9.836 -4.062 -7.828 1 96.56 86 SER A O 1
ATOM 662 N N . GLU A 1 87 ? -9.883 -2.07 -8.875 1 94.62 87 GLU A N 1
ATOM 663 C CA . GLU A 1 87 ? -10.086 -1.339 -7.629 1 94.62 87 GLU A CA 1
ATOM 664 C C . GLU A 1 87 ? -11.398 -1.738 -6.957 1 94.62 87 GLU A C 1
ATOM 666 O O . GLU A 1 87 ? -11.461 -1.847 -5.734 1 94.62 87 GLU A O 1
ATOM 671 N N . GLN A 1 88 ? -12.391 -1.923 -7.746 1 95.19 88 GLN A N 1
ATOM 672 C CA . GLN A 1 88 ? -13.688 -2.334 -7.219 1 95.19 88 GLN A CA 1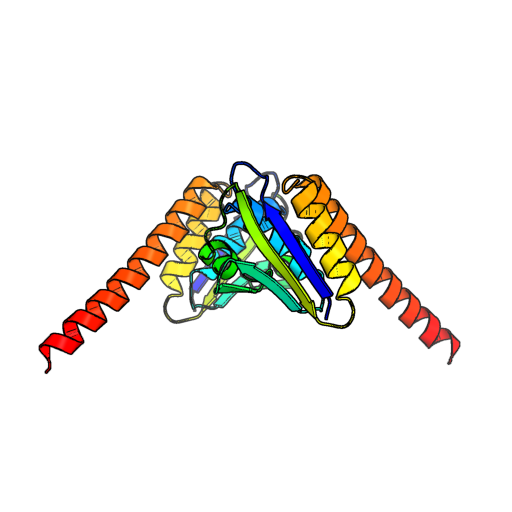
ATOM 673 C C . GLN A 1 88 ? -13.594 -3.672 -6.496 1 95.19 88 GLN A C 1
ATOM 675 O O . GLN A 1 88 ? -14.133 -3.834 -5.398 1 95.19 88 GLN A O 1
ATOM 680 N N . VAL A 1 89 ? -12.945 -4.625 -7.035 1 97 89 VAL A N 1
ATOM 681 C CA . VAL A 1 89 ? -12.797 -5.945 -6.434 1 97 89 VAL A CA 1
ATOM 682 C C . VAL A 1 89 ? -11.969 -5.84 -5.156 1 97 89 VAL A C 1
ATOM 684 O O . VAL A 1 89 ? -12.297 -6.457 -4.141 1 97 89 VAL A O 1
ATOM 687 N N . ALA A 1 90 ? -10.883 -4.988 -5.207 1 96.75 90 ALA A N 1
ATOM 688 C CA . ALA A 1 90 ? -10.086 -4.762 -4.004 1 96.75 90 ALA A CA 1
ATOM 689 C C . ALA A 1 90 ? -10.938 -4.191 -2.875 1 96.75 90 ALA A C 1
ATOM 691 O O . ALA A 1 90 ? -10.836 -4.633 -1.729 1 96.75 90 ALA A O 1
ATOM 692 N N . ASP A 1 91 ? -11.75 -3.225 -3.229 1 93.75 91 ASP A N 1
ATOM 693 C CA . ASP A 1 91 ? -12.625 -2.609 -2.238 1 93.75 91 ASP A CA 1
ATOM 694 C C . ASP A 1 91 ? -13.609 -3.631 -1.662 1 93.75 91 ASP A C 1
ATOM 696 O O . ASP A 1 91 ? -13.844 -3.654 -0.454 1 93.75 91 ASP A O 1
ATOM 700 N N . GLU A 1 92 ? -14.156 -4.438 -2.484 1 95.31 92 GLU A N 1
ATOM 701 C CA . GLU A 1 92 ? -15.102 -5.461 -2.057 1 95.31 92 GLU A CA 1
ATOM 702 C C . GLU A 1 92 ? -14.453 -6.453 -1.099 1 95.31 92 GLU A C 1
ATOM 704 O O . GLU A 1 92 ? -15.031 -6.801 -0.068 1 95.31 92 GLU A O 1
ATOM 709 N N . ILE A 1 93 ? -13.297 -6.871 -1.416 1 95.88 93 ILE A N 1
ATOM 710 C CA . ILE A 1 93 ? -12.57 -7.82 -0.578 1 95.88 93 ILE A CA 1
ATOM 711 C C . ILE A 1 93 ? -12.289 -7.195 0.785 1 95.88 93 ILE A C 1
ATOM 713 O O . ILE A 1 93 ? -12.492 -7.828 1.822 1 95.88 93 ILE A O 1
ATOM 717 N N . THR A 1 94 ? -11.836 -5.973 0.739 1 92.94 94 THR A N 1
ATOM 718 C CA . THR A 1 94 ? -11.406 -5.301 1.962 1 92.94 94 THR A CA 1
ATOM 719 C C . THR A 1 94 ? -12.609 -4.984 2.852 1 92.94 94 THR A C 1
ATOM 721 O O . THR A 1 94 ? -12.508 -5.039 4.078 1 92.94 94 THR A O 1
ATOM 724 N N . GLN A 1 95 ? -13.727 -4.66 2.271 1 88.88 95 GLN A N 1
ATOM 725 C CA . GLN A 1 95 ? -14.93 -4.375 3.045 1 88.88 95 GLN A CA 1
ATOM 726 C C . GLN A 1 95 ? -15.531 -5.652 3.629 1 88.88 95 GLN A C 1
ATOM 728 O O . GLN A 1 95 ? -16.062 -5.645 4.742 1 88.88 95 GLN A O 1
ATOM 733 N N . GLN A 1 96 ? -15.508 -6.676 2.9 1 84.44 96 GLN A N 1
ATOM 734 C CA . GLN A 1 96 ? -16.016 -7.961 3.363 1 84.44 96 GLN A CA 1
ATOM 735 C C . GLN A 1 96 ? -15.234 -8.453 4.578 1 84.44 96 GLN A C 1
ATOM 737 O O . GLN A 1 96 ? -15.82 -8.984 5.527 1 84.44 96 GLN A O 1
ATOM 742 N N . GLU A 1 97 ? -14.031 -8.25 4.621 1 75.12 97 GLU A N 1
ATOM 743 C CA . GLU A 1 97 ? -13.188 -8.766 5.695 1 75.12 97 GLU A CA 1
ATOM 744 C C . GLU A 1 97 ? -13.32 -7.922 6.957 1 75.12 97 GLU A C 1
ATOM 746 O O . GLU A 1 97 ? -13.211 -8.438 8.07 1 75.12 97 GLU A O 1
ATOM 751 N N . ILE A 1 98 ? -13.586 -6.688 6.762 1 68.56 98 ILE A N 1
ATOM 752 C CA . ILE A 1 98 ? -13.859 -5.828 7.91 1 68.56 98 ILE A CA 1
ATOM 753 C C . ILE A 1 98 ? -15.156 -6.254 8.578 1 68.56 98 ILE A C 1
ATOM 755 O O . ILE A 1 98 ? -15.227 -6.348 9.812 1 68.56 98 ILE A O 1
ATOM 759 N N . LYS A 1 99 ? -16.078 -6.512 7.773 1 70.12 99 LYS A N 1
ATOM 760 C CA . LYS A 1 99 ? -17.359 -6.945 8.305 1 70.12 99 LYS A CA 1
ATOM 761 C C . LYS A 1 99 ? -17.234 -8.289 9.023 1 70.12 99 LYS A C 1
ATOM 763 O O . LYS A 1 99 ? -17.844 -8.5 10.07 1 70.12 99 LYS A O 1
ATOM 768 N N . LYS A 1 100 ? -16.453 -9.133 8.453 1 69.12 100 LYS A N 1
ATOM 769 C CA . LYS A 1 100 ? -16.25 -10.438 9.07 1 69.12 100 LYS A CA 1
ATOM 770 C C . LYS A 1 100 ? -15.586 -10.297 10.438 1 69.12 100 LYS A C 1
ATOM 772 O O . LYS A 1 100 ? -15.945 -10.992 11.391 1 69.12 100 LYS A O 1
ATOM 777 N N . GLU A 1 101 ? -14.672 -9.383 10.469 1 66.81 101 GLU A N 1
ATOM 778 C CA . GLU A 1 101 ? -13.977 -9.141 11.734 1 66.81 101 GLU A CA 1
ATOM 779 C C . GLU A 1 101 ? -14.914 -8.539 12.773 1 66.81 101 GLU A C 1
ATOM 781 O O . GLU A 1 101 ? -14.852 -8.898 13.953 1 66.81 101 GLU A O 1
ATOM 786 N N . ASN A 1 102 ? -15.703 -7.664 12.273 1 67.81 102 ASN A N 1
ATOM 787 C CA . ASN A 1 102 ? -16.656 -7.039 13.172 1 67.81 102 ASN A CA 1
ATOM 788 C C . ASN A 1 102 ? -17.734 -8.023 13.625 1 67.81 102 ASN A C 1
ATOM 790 O O . ASN A 1 102 ? -18.141 -8.008 14.789 1 67.81 102 ASN A O 1
ATOM 794 N N . ASN A 1 103 ? -18.156 -8.789 12.734 1 66.38 103 ASN A N 1
ATOM 795 C CA . ASN A 1 103 ? -19.141 -9.812 13.094 1 66.38 103 ASN A CA 1
ATOM 796 C C . ASN A 1 103 ? -18.547 -10.836 14.055 1 66.38 103 ASN A C 1
ATOM 798 O O . ASN A 1 103 ? -19.219 -11.289 14.984 1 66.38 103 ASN A O 1
ATOM 802 N N . GLU A 1 104 ? -17.266 -11.227 13.836 1 64.06 104 GLU A N 1
ATOM 803 C CA . GLU A 1 104 ? -16.609 -12.164 14.734 1 64.06 104 GLU A CA 1
ATOM 804 C C . GLU A 1 104 ? -16.406 -11.555 16.125 1 64.06 104 GLU A C 1
ATOM 806 O O . GLU A 1 104 ? -16.547 -12.242 17.125 1 64.06 104 GLU A O 1
ATOM 811 N N . GLU A 1 105 ? -16.109 -10.312 16.156 1 62.91 105 GLU A N 1
ATOM 812 C CA . GLU A 1 105 ? -15.992 -9.594 17.422 1 62.91 105 GLU A CA 1
ATOM 813 C C . GLU A 1 105 ? -17.344 -9.484 18.125 1 62.91 105 GLU A C 1
ATOM 815 O O . GLU A 1 105 ? -17.438 -9.656 19.344 1 62.91 105 GLU A O 1
ATOM 820 N N . ASN A 1 106 ? -18.297 -9.172 17.281 1 65.56 106 ASN A N 1
ATOM 821 C CA . ASN A 1 106 ? -19.641 -9.086 17.844 1 65.56 106 ASN A CA 1
ATOM 822 C C . ASN A 1 106 ? -20.125 -10.445 18.344 1 65.56 106 ASN A C 1
ATOM 824 O O . ASN A 1 106 ? -20.797 -10.531 19.391 1 65.56 106 ASN A O 1
ATOM 828 N N . ASP A 1 107 ? -19.875 -11.461 17.578 1 62.84 107 ASP A N 1
ATOM 829 C CA . ASP A 1 107 ? -20.266 -12.805 17.984 1 62.84 107 ASP A CA 1
ATOM 830 C C . ASP A 1 107 ? -19.562 -13.219 19.266 1 62.84 107 ASP A C 1
ATOM 832 O O . ASP A 1 107 ? -20.156 -13.875 20.125 1 62.84 107 ASP A O 1
ATOM 836 N N . LYS A 1 108 ? -18.359 -12.711 19.453 1 64.94 108 LYS A N 1
ATOM 837 C CA . LYS A 1 108 ? -17.609 -13.023 20.672 1 64.94 108 LYS A CA 1
ATOM 838 C C . LYS A 1 108 ? -18.156 -12.227 21.859 1 64.94 108 LYS A C 1
ATOM 840 O O . LYS A 1 108 ? -18.141 -12.711 22.984 1 64.94 108 LYS A O 1
ATOM 845 N N . GLU A 1 109 ? -18.547 -11.062 21.594 1 64 109 GLU A N 1
ATOM 846 C CA . GLU A 1 109 ? -19.125 -10.234 22.625 1 64 109 GLU A CA 1
ATOM 847 C C . GLU A 1 109 ? -20.484 -10.789 23.078 1 64 109 GLU A C 1
ATOM 849 O O . GLU A 1 109 ? -20.797 -10.797 24.266 1 64 109 GLU A O 1
ATOM 854 N N . ASN A 1 110 ? -21.188 -11.25 22.141 1 66.12 110 ASN A N 1
ATOM 855 C CA . ASN A 1 110 ? -22.5 -11.828 22.453 1 66.12 110 ASN A CA 1
ATOM 856 C C . ASN A 1 110 ? -22.359 -13.172 23.172 1 66.12 110 ASN A C 1
ATOM 858 O O . ASN A 1 110 ? -23.172 -13.508 24.031 1 66.12 110 ASN A O 1
ATOM 862 N N . ASN A 1 111 ? -21.438 -13.906 22.828 1 64.31 111 ASN A N 1
ATOM 863 C CA . ASN A 1 111 ? -21.25 -15.188 23.5 1 64.31 111 ASN A CA 1
ATOM 864 C C . ASN A 1 111 ? -20.672 -15 24.906 1 64.31 111 ASN A C 1
ATOM 866 O O . ASN A 1 111 ? -20.844 -15.867 25.766 1 64.31 111 ASN A O 1
ATOM 870 N N . GLU A 1 112 ? -19.922 -13.984 25.141 1 60.53 112 GLU A N 1
ATOM 871 C CA . GLU A 1 112 ? -19.438 -13.719 26.484 1 60.53 112 GLU A CA 1
ATOM 872 C C . GLU A 1 112 ? -20.562 -13.273 27.406 1 60.53 112 GLU A C 1
ATOM 874 O O . GLU A 1 112 ? -20.484 -13.438 28.625 1 60.53 112 GLU A O 1
ATOM 879 N N . ASP A 1 113 ? -21.5 -12.633 26.906 1 61.38 113 ASP A N 1
ATOM 880 C CA . ASP A 1 113 ? -22.641 -12.211 27.719 1 61.38 113 ASP A CA 1
ATOM 881 C C . ASP A 1 113 ? -23.5 -13.406 28.109 1 61.38 113 ASP A C 1
ATOM 883 O O . ASP A 1 113 ? -24.094 -13.422 29.188 1 61.38 113 ASP A O 1
ATOM 887 N N . ASP A 1 114 ? -23.578 -14.367 27.25 1 58.66 114 ASP A N 1
ATOM 888 C CA . ASP A 1 114 ? -24.453 -15.492 27.562 1 58.66 114 ASP A CA 1
ATOM 889 C C . ASP A 1 114 ? -23.859 -16.344 28.688 1 58.66 114 ASP A C 1
ATOM 891 O O . ASP A 1 114 ? -24.562 -17.156 29.297 1 58.66 114 ASP A O 1
ATOM 895 N N . ASN A 1 115 ? -22.562 -16.312 28.859 1 53.62 115 ASN A N 1
ATOM 896 C CA . ASN A 1 115 ? -22 -17.188 29.875 1 53.62 115 ASN A CA 1
ATOM 897 C C . ASN A 1 115 ? -21.938 -16.484 31.234 1 53.62 115 ASN A C 1
ATOM 899 O O . ASN A 1 115 ? -21.344 -17.016 32.188 1 53.62 115 ASN A O 1
ATOM 903 N N . GLU A 1 116 ? -22.266 -15.234 31.297 1 42.91 116 GLU A N 1
ATOM 904 C CA . GLU A 1 116 ? -22.422 -14.75 32.688 1 42.91 116 GLU A CA 1
ATOM 905 C C . GLU A 1 116 ? -23.844 -14.93 33.156 1 42.91 116 GLU A C 1
ATOM 907 O O . GLU A 1 116 ? -24.812 -14.727 32.406 1 42.91 116 GLU A O 1
ATOM 912 N N . MET B 1 1 ? 12.398 15.234 15.25 1 96.31 1 MET B N 1
ATOM 913 C CA . MET B 1 1 ? 10.984 15.07 14.953 1 96.31 1 MET B CA 1
ATOM 914 C C . MET B 1 1 ? 10.43 16.297 14.234 1 96.31 1 MET B C 1
ATOM 916 O O . MET B 1 1 ? 10.672 17.422 14.648 1 96.31 1 MET B O 1
ATOM 920 N N . GLN B 1 2 ? 9.844 16.156 13.031 1 97.94 2 GLN B N 1
ATOM 921 C CA . GLN B 1 2 ? 9.188 17.203 12.25 1 97.94 2 GLN B CA 1
ATOM 922 C C . GLN B 1 2 ? 7.676 16.984 12.211 1 97.94 2 GLN B C 1
ATOM 924 O O . GLN B 1 2 ? 7.203 15.852 12.328 1 97.94 2 GLN B O 1
ATOM 929 N N . SER B 1 3 ? 6.973 18.141 12.164 1 98.31 3 SER B N 1
ATOM 930 C CA . SER B 1 3 ? 5.523 18.031 12.047 1 98.31 3 SER B CA 1
ATOM 931 C C . SER B 1 3 ? 4.945 19.188 11.25 1 98.31 3 SER B C 1
ATOM 933 O O . SER B 1 3 ? 5.512 20.281 11.234 1 98.31 3 SER B O 1
ATOM 935 N N . LEU B 1 4 ? 3.865 18.969 10.531 1 98.56 4 LEU B N 1
ATOM 936 C CA . LEU B 1 4 ? 3.148 20 9.781 1 98.56 4 LEU B CA 1
ATOM 937 C C . LEU B 1 4 ? 1.645 19.75 9.828 1 98.56 4 LEU B C 1
ATOM 939 O O . LEU B 1 4 ? 1.181 18.641 9.57 1 98.56 4 LEU B O 1
ATOM 943 N N . HIS B 1 5 ? 0.915 20.75 10.242 1 98.56 5 HIS B N 1
ATOM 944 C CA . HIS B 1 5 ? -0.543 20.734 10.25 1 98.56 5 HIS B CA 1
ATOM 945 C C . HIS B 1 5 ? -1.104 21.297 8.945 1 98.56 5 HIS B C 1
ATOM 947 O O . HIS B 1 5 ? -0.632 22.312 8.453 1 98.56 5 HIS B O 1
ATOM 953 N N . MET B 1 6 ? -2.08 20.641 8.406 1 98.38 6 MET B N 1
ATOM 954 C CA . MET B 1 6 ? -2.629 21.109 7.137 1 98.38 6 MET B CA 1
ATOM 955 C C . MET B 1 6 ? -4.07 20.656 6.961 1 98.38 6 MET B C 1
ATOM 957 O O . MET B 1 6 ? -4.512 19.719 7.633 1 98.38 6 MET B O 1
ATOM 961 N N . LYS B 1 7 ? -4.738 21.266 6.043 1 98.25 7 LYS B N 1
ATOM 962 C CA . LYS B 1 7 ? -6.086 20.875 5.629 1 98.25 7 LYS B CA 1
ATOM 963 C C . LYS B 1 7 ? -6.055 20.062 4.34 1 98.25 7 LYS B C 1
ATOM 965 O O . LYS B 1 7 ? -5.32 20.391 3.406 1 98.25 7 LYS B O 1
ATOM 970 N N . ILE B 1 8 ? -6.863 18.969 4.305 1 98.44 8 ILE B N 1
ATOM 971 C CA . ILE B 1 8 ? -6.977 18.188 3.082 1 98.44 8 ILE B CA 1
ATOM 972 C C . ILE B 1 8 ? -7.945 18.859 2.113 1 98.44 8 ILE B C 1
ATOM 974 O O . ILE B 1 8 ? -9.117 19.062 2.436 1 98.44 8 ILE B O 1
ATOM 978 N N . GLU B 1 9 ? -7.434 19.125 0.932 1 96.5 9 GLU B N 1
ATOM 979 C CA . GLU B 1 9 ? -8.234 19.859 -0.045 1 96.5 9 GLU B CA 1
ATOM 980 C C . GLU B 1 9 ? -8.672 18.953 -1.193 1 96.5 9 GLU B C 1
ATOM 982 O O . GLU B 1 9 ? -9.453 19.359 -2.051 1 96.5 9 GLU B O 1
ATOM 987 N N . ASN B 1 10 ? -8.086 17.781 -1.195 1 93.75 10 ASN B N 1
ATOM 988 C CA . ASN B 1 10 ? -8.516 16.781 -2.18 1 93.75 10 ASN B CA 1
ATOM 989 C C . ASN B 1 10 ? -9.969 16.375 -1.966 1 93.75 10 ASN B C 1
ATOM 991 O O . ASN B 1 10 ? -10.367 16.047 -0.847 1 93.75 10 ASN B O 1
ATOM 995 N N . SER B 1 11 ? -10.758 16.359 -3.09 1 95.38 11 SER B N 1
ATOM 996 C CA . SER B 1 11 ? -12.195 16.141 -2.963 1 95.38 11 SER B CA 1
ATOM 997 C C . SER B 1 11 ? -12.508 14.766 -2.385 1 95.38 11 SER B C 1
ATOM 999 O O . SER B 1 11 ? -13.516 14.586 -1.7 1 95.38 11 SER B O 1
ATOM 1001 N N . GLN B 1 12 ? -11.711 13.773 -2.549 1 95.06 12 GLN B N 1
ATOM 1002 C CA . GLN B 1 12 ? -11.984 12.422 -2.078 1 95.06 12 GLN B CA 1
ATOM 1003 C C . GLN B 1 12 ? -11.312 12.164 -0.732 1 95.06 12 GLN B C 1
ATOM 1005 O O . GLN B 1 12 ? -11.383 11.055 -0.2 1 95.06 12 GLN B O 1
ATOM 1010 N N . GLY B 1 13 ? -10.641 13.227 -0.152 1 97.56 13 GLY B N 1
ATOM 1011 C CA . GLY B 1 13 ? -9.828 12.961 1.028 1 97.56 13 GLY B CA 1
ATOM 1012 C C . GLY B 1 13 ? -8.695 11.992 0.77 1 97.56 13 GLY B C 1
ATOM 1013 O O . GLY B 1 13 ? -8.047 12.047 -0.279 1 97.56 13 GLY B O 1
ATOM 1014 N N . ILE B 1 14 ? -8.438 11.188 1.833 1 97.06 14 ILE B N 1
ATOM 1015 C CA . ILE B 1 14 ? -7.508 10.078 1.637 1 97.06 14 ILE B CA 1
ATOM 1016 C C . ILE B 1 14 ? -8.289 8.797 1.354 1 97.06 14 ILE B C 1
ATOM 1018 O O . ILE B 1 14 ? -8.609 8.039 2.275 1 97.06 14 ILE B O 1
ATOM 1022 N N . SER B 1 15 ? -8.625 8.594 0.082 1 95.12 15 SER B N 1
ATOM 1023 C CA . SER B 1 15 ? -9.281 7.379 -0.389 1 95.12 15 SER B CA 1
ATOM 1024 C C . SER B 1 15 ? -8.312 6.203 -0.402 1 95.12 15 SER B C 1
ATOM 1026 O O . SER B 1 15 ? -7.16 6.336 0.01 1 95.12 15 SER B O 1
ATOM 1028 N N . SER B 1 16 ? -8.898 5.055 -0.89 1 93 16 SER B N 1
ATOM 1029 C CA . SER B 1 16 ? -8.047 3.875 -0.986 1 93 16 SER B CA 1
ATOM 1030 C C . SER B 1 16 ? -6.867 4.117 -1.925 1 93 16 SER B C 1
ATOM 1032 O O . SER B 1 16 ? -5.746 3.688 -1.647 1 93 16 SER B O 1
ATOM 1034 N N . ARG B 1 17 ? -7.113 4.859 -2.926 1 92.56 17 ARG B N 1
ATOM 1035 C CA . ARG B 1 17 ? -6.078 5.184 -3.9 1 92.56 17 ARG B CA 1
ATOM 1036 C C . ARG B 1 17 ? -5.027 6.113 -3.299 1 92.56 17 ARG B C 1
ATOM 1038 O O . ARG B 1 17 ? -3.826 5.867 -3.43 1 92.56 17 ARG B O 1
ATOM 1045 N N . ALA B 1 18 ? -5.473 7.176 -2.654 1 96.31 18 ALA B N 1
ATOM 1046 C CA . ALA B 1 18 ? -4.562 8.117 -2.012 1 96.31 18 ALA B CA 1
ATOM 1047 C C . ALA B 1 18 ? -3.732 7.434 -0.93 1 96.31 18 ALA B C 1
ATOM 1049 O O . ALA B 1 18 ? -2.529 7.676 -0.813 1 96.31 18 ALA B O 1
ATOM 1050 N N . ALA B 1 19 ? -4.398 6.574 -0.168 1 97 19 ALA B N 1
ATOM 1051 C CA . ALA B 1 19 ? -3.699 5.828 0.876 1 97 19 ALA B CA 1
ATOM 1052 C C . ALA B 1 19 ? -2.594 4.961 0.284 1 97 19 ALA B C 1
ATOM 1054 O O . ALA B 1 19 ? -1.479 4.918 0.812 1 97 19 ALA B O 1
ATOM 1055 N N . ALA B 1 20 ? -2.869 4.328 -0.825 1 94.81 20 ALA B N 1
ATOM 1056 C CA . ALA B 1 20 ? -1.894 3.463 -1.484 1 94.81 20 ALA B CA 1
ATOM 1057 C C . ALA B 1 20 ? -0.675 4.262 -1.942 1 94.81 20 ALA B C 1
ATOM 1059 O O . ALA B 1 20 ? 0.464 3.83 -1.749 1 94.81 20 ALA B O 1
ATOM 1060 N N . LEU B 1 21 ? -0.937 5.395 -2.531 1 96.81 21 LEU B N 1
ATOM 1061 C CA . LEU B 1 21 ? 0.161 6.238 -2.99 1 96.81 21 LEU B CA 1
ATOM 1062 C C . LEU B 1 21 ? 0.963 6.777 -1.811 1 96.81 21 LEU B C 1
ATOM 1064 O O . LEU B 1 21 ? 2.189 6.891 -1.888 1 96.81 21 LEU B O 1
ATOM 1068 N N . LEU B 1 22 ? 0.294 7.082 -0.73 1 98.44 22 LEU B N 1
ATOM 1069 C CA . LEU B 1 22 ? 0.983 7.551 0.468 1 98.44 22 LEU B CA 1
ATOM 1070 C C . LEU B 1 22 ? 1.859 6.449 1.055 1 98.44 22 LEU B C 1
ATOM 1072 O O . LEU B 1 22 ? 2.996 6.703 1.46 1 98.44 22 LEU B O 1
ATOM 1076 N N . VAL B 1 23 ? 1.377 5.23 1.104 1 98.44 23 VAL B N 1
ATOM 1077 C CA . VAL B 1 23 ? 2.166 4.102 1.582 1 98.44 23 VAL B CA 1
ATOM 1078 C C . VAL B 1 23 ? 3.402 3.926 0.703 1 98.44 23 VAL B C 1
ATOM 1080 O O . VAL B 1 23 ? 4.508 3.707 1.208 1 98.44 23 VAL B O 1
ATOM 1083 N N . GLN B 1 24 ? 3.219 3.996 -0.606 1 97.25 24 GLN B N 1
ATOM 1084 C CA . GLN B 1 24 ? 4.328 3.871 -1.545 1 97.25 24 GLN B CA 1
ATOM 1085 C C . GLN B 1 24 ? 5.426 4.887 -1.236 1 97.25 24 GLN B C 1
ATOM 1087 O O . GLN B 1 24 ? 6.602 4.527 -1.143 1 97.25 24 GLN B O 1
ATOM 1092 N N . VAL B 1 25 ? 5.078 6.121 -1.062 1 98.12 25 VAL B N 1
ATOM 1093 C CA . VAL B 1 25 ? 6.043 7.188 -0.815 1 98.12 25 VAL B CA 1
ATOM 1094 C C . VAL B 1 25 ? 6.652 7.02 0.576 1 98.12 25 VAL B C 1
ATOM 1096 O O . VAL B 1 25 ? 7.871 7.062 0.736 1 98.12 25 VAL B O 1
ATOM 1099 N N . ALA B 1 26 ? 5.809 6.789 1.581 1 98.62 26 ALA B N 1
ATOM 1100 C CA . ALA B 1 26 ? 6.258 6.684 2.967 1 98.62 26 ALA B CA 1
ATOM 1101 C C . ALA B 1 26 ? 7.238 5.527 3.139 1 98.62 26 ALA B C 1
ATOM 1103 O O . ALA B 1 26 ? 8.195 5.625 3.904 1 98.62 26 ALA B O 1
ATOM 1104 N N . SER B 1 27 ? 7.016 4.469 2.432 1 97.5 27 SER B N 1
ATOM 1105 C CA . SER B 1 27 ? 7.793 3.246 2.596 1 97.5 27 SER B CA 1
ATOM 1106 C C . SER B 1 27 ? 9.211 3.416 2.068 1 97.5 27 SER B C 1
ATOM 1108 O O . SER B 1 27 ? 10.078 2.578 2.322 1 97.5 27 SER B O 1
ATOM 1110 N N . LYS B 1 28 ? 9.477 4.441 1.395 1 96.56 28 LYS B N 1
ATOM 1111 C CA . LYS B 1 28 ? 10.82 4.699 0.874 1 96.56 28 LYS B CA 1
ATOM 1112 C C . LYS B 1 28 ? 11.734 5.242 1.964 1 96.56 28 LYS B C 1
ATOM 1114 O O . LYS B 1 28 ? 12.953 5.297 1.787 1 96.56 28 LYS B O 1
ATOM 1119 N N . PHE B 1 29 ? 11.219 5.664 3.07 1 97.56 29 PHE B N 1
ATOM 1120 C CA . PHE B 1 29 ? 11.984 6.355 4.098 1 97.56 29 PHE B CA 1
ATOM 1121 C C . PHE B 1 29 ? 12.156 5.477 5.328 1 97.56 29 PHE B C 1
ATOM 1123 O O . PHE B 1 29 ? 11.305 4.637 5.625 1 97.56 29 PHE B O 1
ATOM 1130 N N . LYS B 1 30 ? 13.203 5.73 6.031 1 97.38 30 LYS B N 1
ATOM 1131 C CA . LYS B 1 30 ? 13.5 5.016 7.27 1 97.38 30 LYS B CA 1
ATOM 1132 C C . LYS B 1 30 ? 12.719 5.602 8.445 1 97.38 30 LYS B C 1
ATOM 1134 O O . LYS B 1 30 ? 12.367 4.883 9.383 1 97.38 30 LYS B O 1
ATOM 1139 N N . SER B 1 31 ? 12.461 6.809 8.336 1 98.5 31 SER B N 1
ATOM 1140 C CA . SER B 1 31 ? 11.836 7.535 9.438 1 98.5 31 SER B CA 1
ATOM 1141 C C . SER B 1 31 ? 10.414 7.051 9.68 1 98.5 31 SER B C 1
ATOM 1143 O O . SER B 1 31 ? 9.742 6.594 8.75 1 98.5 31 SER B O 1
ATOM 1145 N N . LEU B 1 32 ? 10.031 7.117 10.883 1 98.75 32 LEU B N 1
ATOM 1146 C CA . LEU B 1 32 ? 8.617 6.992 11.211 1 98.75 32 LEU B CA 1
ATOM 1147 C C . LEU B 1 32 ? 7.812 8.141 10.617 1 98.75 32 LEU B C 1
ATOM 1149 O O . LEU B 1 32 ? 8.242 9.297 10.672 1 98.75 32 LEU B O 1
ATOM 1153 N N . ILE B 1 33 ? 6.758 7.812 9.969 1 98.88 33 ILE B N 1
ATOM 1154 C CA . ILE B 1 33 ? 5.852 8.812 9.414 1 98.88 33 ILE B CA 1
ATOM 1155 C C . ILE B 1 33 ? 4.434 8.555 9.914 1 98.88 33 ILE B C 1
ATOM 1157 O O . ILE B 1 33 ? 3.857 7.496 9.656 1 98.88 33 ILE B O 1
ATOM 1161 N N . LEU B 1 34 ? 3.852 9.5 10.602 1 98.88 34 LEU B N 1
ATOM 1162 C CA . LEU B 1 34 ? 2.51 9.375 11.164 1 98.88 34 LEU B CA 1
ATOM 1163 C C . LEU B 1 34 ? 1.574 10.422 10.57 1 98.88 34 LEU B C 1
ATOM 1165 O O . LEU B 1 34 ? 1.99 11.547 10.297 1 98.88 34 LEU B O 1
ATOM 1169 N N . VAL B 1 35 ? 0.363 10.039 10.375 1 98.88 35 VAL B N 1
ATOM 1170 C CA . VAL B 1 35 ? -0.74 10.945 10.055 1 98.88 35 VAL B CA 1
ATOM 1171 C C . VAL B 1 35 ? -1.734 10.969 11.219 1 98.88 35 VAL B C 1
ATOM 1173 O O . VAL B 1 35 ? -2.184 9.922 11.68 1 98.88 35 VAL B O 1
ATOM 1176 N N . GLU B 1 36 ? -1.991 12.117 11.617 1 98.69 36 GLU B N 1
ATOM 1177 C CA . GLU B 1 36 ? -2.9 12.281 12.75 1 98.69 36 GLU B CA 1
ATOM 1178 C C . GLU B 1 36 ? -4.152 13.047 12.344 1 98.69 36 GLU B C 1
ATOM 1180 O O . GLU B 1 36 ? -4.07 14.062 11.656 1 98.69 36 GLU B O 1
ATOM 1185 N N . LYS B 1 37 ? -5.246 12.617 12.711 1 98.31 37 LYS B N 1
ATOM 1186 C CA . LYS B 1 37 ? -6.547 13.273 12.586 1 98.31 37 LYS B CA 1
ATOM 1187 C C . LYS B 1 37 ? -7.34 13.164 13.883 1 98.31 37 LYS B C 1
ATOM 1189 O O . LYS B 1 37 ? -7.617 12.062 14.359 1 98.31 37 LYS B O 1
ATOM 1194 N N . ASP B 1 38 ? -7.664 14.352 14.414 1 95.38 38 ASP B N 1
ATOM 1195 C CA . ASP B 1 38 ? -8.336 14.391 15.711 1 95.38 38 ASP B CA 1
ATOM 1196 C C . ASP B 1 38 ? -7.52 13.672 16.781 1 95.38 38 ASP B C 1
ATOM 1198 O O . ASP B 1 38 ? -6.363 14.016 17.031 1 95.38 38 ASP B O 1
ATOM 1202 N N . GLU B 1 39 ? -7.953 12.602 17.328 1 94.25 39 GLU B N 1
ATOM 1203 C CA . GLU B 1 39 ? -7.238 11.906 18.406 1 94.25 39 GLU B CA 1
ATOM 1204 C C . GLU B 1 39 ? -6.73 10.547 17.938 1 94.25 39 GLU B C 1
ATOM 1206 O O . GLU B 1 39 ? -6.273 9.742 18.75 1 94.25 39 GLU B O 1
ATOM 1211 N N . LYS B 1 40 ? -6.805 10.461 16.656 1 97.94 40 LYS B N 1
ATOM 1212 C CA . LYS B 1 40 ? -6.336 9.195 16.125 1 97.94 40 LYS B CA 1
ATOM 1213 C C . LYS B 1 40 ? -5.066 9.375 15.289 1 97.94 40 LYS B C 1
ATOM 1215 O O . LYS B 1 40 ? -4.863 10.438 14.688 1 97.94 40 LYS B O 1
ATOM 1220 N N . ARG B 1 41 ? -4.23 8.391 15.336 1 98.25 41 ARG B N 1
ATOM 1221 C CA . ARG B 1 41 ? -2.979 8.406 14.586 1 98.25 41 ARG B CA 1
ATOM 1222 C C . ARG B 1 41 ? -2.771 7.098 13.836 1 98.25 41 ARG B C 1
ATOM 1224 O O . ARG B 1 41 ? -3.133 6.027 14.328 1 98.25 41 ARG B O 1
ATOM 1231 N N . ALA B 1 42 ? -2.164 7.18 12.703 1 98.69 42 ALA B N 1
ATOM 1232 C CA . ALA B 1 42 ? -1.811 5.996 11.922 1 98.69 42 ALA B CA 1
ATOM 1233 C C . ALA B 1 42 ? -0.417 6.137 11.32 1 98.69 42 ALA B C 1
ATOM 1235 O O . ALA B 1 42 ? 0.012 7.242 10.977 1 98.69 42 ALA B O 1
ATOM 1236 N N . ASN B 1 43 ? 0.259 5 11.273 1 98.69 43 ASN B N 1
ATOM 1237 C CA . ASN B 1 43 ? 1.496 4.93 10.508 1 98.69 43 ASN B CA 1
ATOM 1238 C C . ASN B 1 43 ? 1.231 5.051 9.008 1 98.69 43 ASN B C 1
ATOM 1240 O O . ASN B 1 43 ? 0.455 4.273 8.445 1 98.69 43 ASN B O 1
ATOM 1244 N N . ALA B 1 44 ? 1.893 5.973 8.344 1 98.81 44 ALA B N 1
ATOM 1245 C CA . ALA B 1 44 ? 1.653 6.242 6.926 1 98.81 44 ALA B CA 1
ATOM 1246 C C . ALA B 1 44 ? 2.105 5.066 6.059 1 98.81 44 ALA B C 1
ATOM 1248 O O . ALA B 1 44 ? 1.771 4.996 4.875 1 98.81 44 ALA B O 1
ATOM 1249 N N . LYS B 1 45 ? 2.803 4.082 6.617 1 98.12 45 LYS B N 1
ATOM 1250 C CA . LYS B 1 45 ? 3.238 2.879 5.914 1 98.12 45 LYS B CA 1
ATOM 1251 C C . LYS B 1 45 ? 2.211 1.759 6.055 1 98.12 45 LYS B C 1
ATOM 1253 O O . LYS B 1 45 ? 2.328 0.719 5.402 1 98.12 45 LYS B O 1
ATOM 1258 N N . SER B 1 46 ? 1.182 2.035 6.82 1 97.12 46 SER B N 1
ATOM 1259 C CA . SER B 1 46 ? 0.09 1.09 7.035 1 97.12 46 SER B CA 1
ATOM 1260 C C . SER B 1 46 ? -1.17 1.522 6.293 1 97.12 46 SER B C 1
ATOM 1262 O O . SER B 1 46 ? -1.923 2.369 6.781 1 97.12 46 SER B O 1
ATOM 1264 N N . ILE B 1 47 ? -1.489 0.792 5.254 1 96.25 47 ILE B N 1
ATOM 1265 C CA . ILE B 1 47 ? -2.637 1.153 4.43 1 96.25 47 ILE B CA 1
ATOM 1266 C C . ILE B 1 47 ? -3.916 1.06 5.254 1 96.25 47 ILE B C 1
ATOM 1268 O O . ILE B 1 47 ? -4.781 1.938 5.176 1 96.25 47 ILE B O 1
ATOM 1272 N N . MET B 1 48 ? -4.008 0.013 6.016 1 93.81 48 MET B N 1
ATOM 1273 C CA . MET B 1 48 ? -5.199 -0.138 6.848 1 93.81 48 MET B CA 1
ATOM 1274 C C . MET B 1 48 ? -5.262 0.955 7.91 1 93.81 48 MET B C 1
ATOM 1276 O O . MET B 1 48 ? -6.34 1.464 8.219 1 93.81 48 MET B O 1
ATOM 1280 N N . GLY B 1 49 ? -4.145 1.264 8.461 1 96.81 49 GLY B N 1
ATOM 1281 C CA . GLY B 1 49 ? -4.094 2.363 9.406 1 96.81 49 GLY B CA 1
ATOM 1282 C C . GLY B 1 49 ? -4.57 3.68 8.82 1 96.81 49 GLY B C 1
ATOM 1283 O O . GLY B 1 49 ? -5.395 4.371 9.422 1 96.81 49 GLY B O 1
ATOM 1284 N N . LEU B 1 50 ? -4.094 3.994 7.668 1 98.12 50 LEU B N 1
ATOM 1285 C CA . LEU B 1 50 ? -4.48 5.242 7.012 1 98.12 50 LEU B CA 1
ATOM 1286 C C . LEU B 1 50 ? -5.98 5.27 6.742 1 98.12 50 LEU B C 1
ATOM 1288 O O . LEU B 1 50 ? -6.645 6.273 7.008 1 98.12 50 LEU B O 1
ATOM 1292 N N . MET B 1 51 ? -6.516 4.203 6.266 1 94.31 51 MET B N 1
ATOM 1293 C CA . MET B 1 51 ? -7.938 4.125 5.941 1 94.31 51 MET B CA 1
ATOM 1294 C C . MET B 1 51 ? -8.789 4.262 7.199 1 94.31 51 MET B C 1
ATOM 1296 O O . MET B 1 51 ? -9.867 4.852 7.16 1 94.31 51 MET B O 1
ATOM 1300 N N . SER B 1 52 ? -8.289 3.781 8.266 1 95.5 52 SER B N 1
ATOM 1301 C CA . SER B 1 52 ? -9.055 3.824 9.508 1 95.5 52 SER B CA 1
ATOM 1302 C C . SER B 1 52 ? -9.242 5.258 9.992 1 95.5 52 SER B C 1
ATOM 1304 O O . SER B 1 52 ? -10.117 5.531 10.812 1 95.5 52 SER B O 1
ATOM 1306 N N . LEU B 1 53 ? -8.469 6.156 9.586 1 97.81 53 LEU B N 1
ATOM 1307 C CA . LEU B 1 53 ? -8.555 7.551 10.016 1 97.81 53 LEU B CA 1
ATOM 1308 C C . LEU B 1 53 ? -9.75 8.242 9.375 1 97.81 53 LEU B C 1
ATOM 1310 O O . LEU B 1 53 ? -10.195 9.289 9.844 1 97.81 53 LEU B O 1
ATOM 1314 N N . MET B 1 54 ? -10.25 7.691 8.195 1 97.06 54 MET B N 1
ATOM 1315 C CA . MET B 1 54 ? -11.406 8.234 7.5 1 97.06 54 MET B CA 1
ATOM 1316 C C . MET B 1 54 ? -11.234 9.727 7.23 1 97.06 54 MET B C 1
ATOM 1318 O O . MET B 1 54 ? -12.102 10.531 7.586 1 97.06 54 MET B O 1
ATOM 1322 N N . VAL B 1 55 ? -10.203 10.078 6.551 1 98.25 55 VAL B N 1
ATOM 1323 C CA . VAL B 1 55 ? -9.906 11.477 6.242 1 98.25 55 VAL B CA 1
ATOM 1324 C C . VAL B 1 55 ? -10.734 11.922 5.043 1 98.25 55 VAL B C 1
ATOM 1326 O O . VAL B 1 55 ? -10.594 11.375 3.945 1 98.25 55 VAL B O 1
ATOM 1329 N N . ASP B 1 56 ? -11.555 12.93 5.176 1 97.75 56 ASP B N 1
ATOM 1330 C CA . ASP B 1 56 ? -12.422 13.469 4.129 1 97.75 56 ASP B CA 1
ATOM 1331 C C . ASP B 1 56 ? -11.969 14.859 3.705 1 97.75 56 ASP B C 1
ATOM 1333 O O . ASP B 1 56 ? -11.109 15.469 4.352 1 97.75 56 ASP B O 1
ATOM 1337 N N . TYR B 1 57 ? -12.531 15.305 2.592 1 98 57 TYR B N 1
ATOM 1338 C CA . TYR B 1 57 ? -12.336 16.688 2.166 1 98 57 TYR B CA 1
ATOM 1339 C C . TYR B 1 57 ? -12.578 17.656 3.32 1 98 57 TYR B C 1
ATOM 1341 O O . TYR B 1 57 ? -13.562 17.516 4.047 1 98 57 TYR B O 1
ATOM 1349 N N . GLY B 1 58 ? -11.625 18.516 3.492 1 98 58 GLY B N 1
ATOM 1350 C CA . GLY B 1 58 ? -11.797 19.578 4.477 1 98 58 GLY B CA 1
ATOM 1351 C C . GLY B 1 58 ? -11.273 19.203 5.852 1 98 58 GLY B C 1
ATOM 1352 O O . GLY B 1 58 ? -11.133 20.062 6.723 1 98 58 GLY B O 1
ATOM 1353 N N . ASP B 1 59 ? -10.992 17.953 6.113 1 98.19 59 ASP B N 1
ATOM 1354 C CA . ASP B 1 59 ? -10.453 17.516 7.398 1 98.19 59 ASP B CA 1
ATOM 1355 C C . ASP B 1 59 ? -9.062 18.109 7.625 1 98.19 59 ASP B C 1
ATOM 1357 O O . ASP B 1 59 ? -8.312 18.344 6.672 1 98.19 59 ASP B O 1
ATOM 1361 N N . GLU B 1 60 ? -8.758 18.344 8.859 1 98.5 60 GLU B N 1
ATOM 1362 C CA . GLU B 1 60 ? -7.418 18.75 9.266 1 98.5 60 GLU B CA 1
ATOM 1363 C C . GLU B 1 60 ? -6.598 17.562 9.758 1 98.5 60 GLU B C 1
ATOM 1365 O O . GLU B 1 60 ? -7.086 16.75 10.547 1 98.5 60 GLU B O 1
ATOM 1370 N N . ILE B 1 61 ? -5.359 17.5 9.234 1 98.69 61 ILE B N 1
ATOM 1371 C CA . ILE B 1 61 ? -4.473 16.438 9.68 1 98.69 61 ILE B CA 1
ATOM 1372 C C . ILE B 1 61 ? -3.115 17.016 10.062 1 98.69 61 ILE B C 1
ATOM 1374 O O . ILE B 1 61 ? -2.793 18.141 9.703 1 98.69 61 ILE B O 1
ATOM 1378 N N . THR B 1 62 ? -2.379 16.266 10.852 1 98.75 62 THR B N 1
ATOM 1379 C CA . THR B 1 62 ? -0.981 16.547 11.148 1 98.75 62 THR B CA 1
ATOM 1380 C C . THR B 1 62 ? -0.08 15.422 10.664 1 98.75 62 THR B C 1
ATOM 1382 O O . THR B 1 62 ? -0.365 14.242 10.906 1 98.75 62 THR B O 1
ATOM 1385 N N . ILE B 1 63 ? 0.917 15.766 9.93 1 98.88 63 ILE B N 1
ATOM 1386 C CA . ILE B 1 63 ? 1.947 14.812 9.531 1 98.88 63 ILE B CA 1
ATOM 1387 C C . ILE B 1 63 ? 3.15 14.93 10.461 1 98.88 63 ILE B C 1
ATOM 1389 O O . ILE B 1 63 ? 3.66 16.031 10.695 1 98.88 63 ILE B O 1
ATOM 1393 N N . ILE B 1 64 ? 3.537 13.82 11.039 1 98.81 64 ILE B N 1
ATOM 1394 C CA . ILE B 1 64 ? 4.676 13.773 11.953 1 98.81 64 ILE B CA 1
ATOM 1395 C C . ILE B 1 64 ? 5.734 12.82 11.414 1 98.81 64 ILE B C 1
ATOM 1397 O O . ILE B 1 64 ? 5.422 11.703 11.008 1 98.81 64 ILE B O 1
ATOM 1401 N N . THR B 1 65 ? 6.93 13.266 11.32 1 98.88 65 THR B N 1
ATOM 1402 C CA . THR B 1 65 ? 8.039 12.414 10.914 1 98.88 65 THR B CA 1
ATOM 1403 C C . THR B 1 65 ? 9.141 12.414 11.977 1 98.88 65 THR B C 1
ATOM 1405 O O . THR B 1 65 ? 9.406 13.438 12.602 1 98.88 65 THR B O 1
ATOM 1408 N N . ASP B 1 66 ? 9.688 11.234 12.18 1 98.88 66 ASP B N 1
ATOM 1409 C CA . ASP B 1 66 ? 10.711 11.102 13.211 1 98.88 66 ASP B CA 1
ATOM 1410 C C . ASP B 1 66 ? 11.75 10.062 12.82 1 98.88 66 ASP B C 1
ATOM 1412 O O . ASP B 1 66 ? 11.438 8.875 12.68 1 98.88 66 ASP B O 1
ATOM 1416 N N . GLY B 1 67 ? 12.922 10.445 12.648 1 98.56 67 GLY B N 1
ATOM 1417 C CA . GLY B 1 67 ? 14.016 9.555 12.289 1 98.56 67 GLY B CA 1
ATOM 1418 C C . GLY B 1 67 ? 15.117 10.242 11.5 1 98.56 67 GLY B C 1
ATOM 1419 O O . GLY B 1 67 ? 15.156 11.469 11.438 1 98.56 67 GLY B O 1
ATOM 1420 N N . GLU B 1 68 ? 16.047 9.562 10.883 1 97.88 68 GLU B N 1
ATOM 1421 C CA . GLU B 1 68 ? 17.266 10.062 10.273 1 97.88 68 GLU B CA 1
ATOM 1422 C C . GLU B 1 68 ? 16.969 10.859 9.008 1 97.88 68 GLU B C 1
ATOM 1424 O O . GLU B 1 68 ? 17.719 11.781 8.656 1 97.88 68 GLU B O 1
ATOM 1429 N N . ASP B 1 69 ? 15.922 10.539 8.344 1 97.81 69 ASP B N 1
ATOM 1430 C CA . ASP B 1 69 ? 15.57 11.219 7.102 1 97.81 69 ASP B CA 1
ATOM 1431 C C . ASP B 1 69 ? 14.211 11.898 7.223 1 97.81 69 ASP B C 1
ATOM 1433 O O . ASP B 1 69 ? 13.445 11.945 6.258 1 97.81 69 ASP B O 1
ATOM 1437 N N . GLU B 1 70 ? 13.891 12.352 8.461 1 98.44 70 GLU B N 1
ATOM 1438 C CA . GLU B 1 70 ? 12.57 12.867 8.812 1 98.44 70 GLU B CA 1
ATOM 1439 C C . GLU B 1 70 ? 12.227 14.109 7.996 1 98.44 70 GLU B C 1
ATOM 1441 O O . GLU B 1 70 ? 11.07 14.32 7.629 1 98.44 70 GLU B O 1
ATOM 1446 N N . LYS B 1 71 ? 13.172 15.016 7.676 1 98.38 71 LYS B N 1
ATOM 1447 C CA . LYS B 1 71 ? 12.906 16.234 6.91 1 98.38 71 LYS B CA 1
ATOM 1448 C C . LYS B 1 71 ? 12.539 15.898 5.465 1 98.38 71 LYS B C 1
ATOM 1450 O O . LYS B 1 71 ? 11.555 16.422 4.934 1 98.38 71 LYS B O 1
ATOM 1455 N N . GLU B 1 72 ? 13.352 15.039 4.844 1 97.88 72 GLU B N 1
ATOM 1456 C CA . GLU B 1 72 ? 13.07 14.609 3.479 1 97.88 72 GLU B CA 1
ATOM 1457 C C . GLU B 1 72 ? 11.742 13.867 3.398 1 97.88 72 GLU B C 1
ATOM 1459 O O . GLU B 1 72 ? 10.992 14.031 2.434 1 97.88 72 GLU B O 1
ATOM 1464 N N . ALA B 1 73 ? 11.5 13.062 4.406 1 98.44 73 ALA B N 1
ATOM 1465 C CA . ALA B 1 73 ? 10.242 12.32 4.449 1 98.44 73 ALA B CA 1
ATOM 1466 C C . ALA B 1 73 ? 9.047 13.258 4.492 1 98.44 73 ALA B C 1
ATOM 1468 O O . ALA B 1 73 ? 8.086 13.086 3.738 1 98.44 73 ALA B O 1
ATOM 1469 N N . LEU B 1 74 ? 9.086 14.289 5.363 1 98.81 74 LEU B N 1
ATOM 1470 C CA . LEU B 1 74 ? 8 15.258 5.473 1 98.81 74 LEU B CA 1
ATOM 1471 C C . LEU B 1 74 ? 7.797 16 4.156 1 98.81 74 LEU B C 1
ATOM 1473 O O . LEU B 1 74 ? 6.664 16.156 3.689 1 98.81 74 LEU B O 1
ATOM 1477 N N . GLU B 1 75 ? 8.867 16.406 3.562 1 98.44 75 GLU B N 1
ATOM 1478 C CA . GLU B 1 75 ? 8.789 17.125 2.297 1 98.44 75 GLU B CA 1
ATOM 1479 C C . GLU B 1 75 ? 8.148 16.266 1.207 1 98.44 75 GLU B C 1
ATOM 1481 O O . GLU B 1 75 ? 7.332 16.75 0.428 1 98.44 75 GLU B O 1
ATOM 1486 N N . ALA B 1 76 ? 8.531 15.016 1.112 1 98.56 76 ALA B N 1
ATOM 1487 C CA . ALA B 1 76 ? 8.008 14.102 0.105 1 98.56 76 ALA B CA 1
ATOM 1488 C C . ALA B 1 76 ? 6.504 13.891 0.288 1 98.56 76 ALA B C 1
ATOM 1490 O O . ALA B 1 76 ? 5.746 13.914 -0.682 1 98.56 76 ALA B O 1
ATOM 1491 N N . VAL B 1 77 ? 6.129 13.672 1.545 1 98.69 77 VAL B N 1
ATOM 1492 C CA . VAL B 1 77 ? 4.719 13.453 1.844 1 98.69 77 VAL B CA 1
ATOM 1493 C C . VAL B 1 77 ? 3.912 14.703 1.49 1 98.69 77 VAL B C 1
ATOM 1495 O O . VAL B 1 77 ? 2.852 14.602 0.866 1 98.69 77 VAL B O 1
ATOM 1498 N N . LEU B 1 78 ? 4.391 15.836 1.832 1 98.31 78 LEU B N 1
ATOM 1499 C CA . LEU B 1 78 ? 3.703 17.094 1.532 1 98.31 78 LEU B CA 1
ATOM 1500 C C . LEU B 1 78 ? 3.58 17.297 0.026 1 98.31 78 LEU B C 1
ATOM 1502 O O . LEU B 1 78 ? 2.533 17.719 -0.462 1 98.31 78 LEU B O 1
ATOM 1506 N N . ARG B 1 79 ? 4.684 17 -0.655 1 98.25 79 ARG B N 1
ATOM 1507 C CA . ARG B 1 79 ? 4.676 17.125 -2.109 1 98.25 79 ARG B CA 1
ATOM 1508 C C . ARG B 1 79 ? 3.594 16.234 -2.723 1 98.25 79 ARG B C 1
ATOM 1510 O O . ARG B 1 79 ? 2.879 16.656 -3.633 1 98.25 79 ARG B O 1
ATOM 1517 N N . LEU B 1 80 ? 3.426 15.031 -2.287 1 98.56 80 LEU B N 1
ATOM 1518 C CA . LEU B 1 80 ? 2.404 14.117 -2.785 1 98.56 80 LEU B CA 1
ATOM 1519 C C . LEU B 1 80 ? 1.008 14.672 -2.531 1 98.56 80 LEU B C 1
ATOM 1521 O O . LEU B 1 80 ? 0.176 14.711 -3.439 1 98.56 80 LEU B O 1
ATOM 1525 N N . ILE B 1 81 ? 0.75 15.141 -1.305 1 98.44 81 ILE B N 1
ATOM 1526 C CA . ILE B 1 81 ? -0.572 15.625 -0.927 1 98.44 81 ILE B CA 1
ATOM 1527 C C . ILE B 1 81 ? -0.91 16.875 -1.737 1 98.44 81 ILE B C 1
ATOM 1529 O O . ILE B 1 81 ? -2.02 17 -2.26 1 98.44 81 ILE B O 1
ATOM 1533 N N . GLN B 1 82 ? 0.042 17.719 -1.87 1 97 82 GLN B N 1
ATOM 1534 C CA . GLN B 1 82 ? -0.171 18.969 -2.578 1 97 82 GLN B CA 1
ATOM 1535 C C . GLN B 1 82 ? -0.379 18.734 -4.07 1 97 82 GLN B C 1
ATOM 1537 O O . GLN B 1 82 ? -0.944 19.578 -4.766 1 97 82 GLN B O 1
ATOM 1542 N N . SER B 1 83 ? 0.05 17.656 -4.586 1 97.56 83 SER B N 1
ATOM 1543 C CA . SER B 1 83 ? -0.15 17.297 -5.984 1 97.56 83 SER B CA 1
ATOM 1544 C C . SER B 1 83 ? -1.501 16.625 -6.199 1 97.56 83 SER B C 1
ATOM 1546 O O . SER B 1 83 ? -1.774 16.094 -7.277 1 97.56 83 SER B O 1
ATOM 1548 N N . ASP B 1 84 ? -2.342 16.547 -5.152 1 97.44 84 ASP B N 1
ATOM 1549 C CA . ASP B 1 84 ? -3.619 15.844 -5.172 1 97.44 84 ASP B CA 1
ATOM 1550 C C . ASP B 1 84 ? -3.412 14.352 -5.402 1 97.44 84 ASP B C 1
ATOM 1552 O O . ASP B 1 84 ? -4.109 13.742 -6.219 1 97.44 84 ASP B O 1
ATOM 1556 N N . PHE B 1 85 ? -2.359 13.805 -4.758 1 96.94 85 PHE B N 1
ATOM 1557 C CA . PHE B 1 85 ? -2.025 12.383 -4.789 1 96.94 85 PHE B CA 1
ATOM 1558 C C . PHE B 1 85 ? -1.832 11.906 -6.227 1 96.94 85 PHE B C 1
ATOM 1560 O O . PHE B 1 85 ? -2.412 10.898 -6.633 1 96.94 85 PHE B O 1
ATOM 1567 N N . SER B 1 86 ? -0.994 12.633 -6.945 1 96.56 86 SER B N 1
ATOM 1568 C CA . SER B 1 86 ? -0.674 12.281 -8.328 1 96.56 86 SER B CA 1
ATOM 1569 C C . SER B 1 86 ? 0.225 11.047 -8.391 1 96.56 86 SER B C 1
ATOM 1571 O O . SER B 1 86 ? 1.247 10.984 -7.703 1 96.56 86 SER B O 1
ATOM 1573 N N . GLU B 1 87 ? -0.192 10.094 -9.203 1 94.69 87 GLU B N 1
ATOM 1574 C CA . GLU B 1 87 ? 0.624 8.898 -9.391 1 94.69 87 GLU B CA 1
ATOM 1575 C C . GLU B 1 87 ? 1.997 9.25 -9.953 1 94.69 87 GLU B C 1
ATOM 1577 O O . GLU B 1 87 ? 3.004 8.656 -9.57 1 94.69 87 GLU B O 1
ATOM 1582 N N . GLN B 1 88 ? 2.018 10.18 -10.852 1 95.31 88 GLN B N 1
ATOM 1583 C CA . GLN B 1 88 ? 3.277 10.617 -11.445 1 95.31 88 GLN B CA 1
ATOM 1584 C C . GLN B 1 88 ? 4.223 11.172 -10.383 1 95.31 88 GLN B C 1
ATOM 1586 O O . GLN B 1 88 ? 5.41 10.852 -10.367 1 95.31 88 GLN B O 1
ATOM 1591 N N . VAL B 1 89 ? 3.762 11.977 -9.516 1 97 89 VAL B N 1
ATOM 1592 C CA . VAL B 1 89 ? 4.578 12.57 -8.461 1 97 89 VAL B CA 1
ATOM 1593 C C . VAL B 1 89 ? 5.051 11.484 -7.5 1 97 89 VAL B C 1
ATOM 1595 O O . VAL B 1 89 ? 6.215 11.477 -7.086 1 97 89 VAL B O 1
ATOM 1598 N N . ALA B 1 90 ? 4.129 10.523 -7.172 1 96.81 90 ALA B N 1
ATOM 1599 C CA . ALA B 1 90 ? 4.523 9.398 -6.324 1 96.81 90 ALA B CA 1
ATOM 1600 C C . ALA B 1 90 ? 5.664 8.609 -6.957 1 96.81 90 ALA B C 1
ATOM 1602 O O . ALA B 1 90 ? 6.629 8.25 -6.277 1 96.81 90 ALA B O 1
ATOM 1603 N N . ASP B 1 91 ? 5.527 8.359 -8.234 1 93.88 91 ASP B N 1
ATOM 1604 C CA . ASP B 1 91 ? 6.566 7.625 -8.953 1 93.88 91 ASP B CA 1
ATOM 1605 C C . ASP B 1 91 ? 7.887 8.391 -8.938 1 93.88 91 ASP B C 1
ATOM 1607 O O . ASP B 1 91 ? 8.953 7.793 -8.734 1 93.88 91 ASP B O 1
ATOM 1611 N N . GLU B 1 92 ? 7.844 9.648 -9.148 1 95.44 92 GLU B N 1
ATOM 1612 C CA . GLU B 1 92 ? 9.039 10.492 -9.141 1 95.44 92 GLU B CA 1
ATOM 1613 C C . GLU B 1 92 ? 9.727 10.461 -7.785 1 95.44 92 GLU B C 1
ATOM 1615 O O . GLU B 1 92 ? 10.953 10.328 -7.707 1 95.44 92 GLU B O 1
ATOM 1620 N N . ILE B 1 93 ? 8.984 10.57 -6.762 1 95.94 93 ILE B N 1
ATOM 1621 C CA . ILE B 1 93 ? 9.531 10.562 -5.41 1 95.94 93 ILE B CA 1
ATOM 1622 C C . ILE B 1 93 ? 10.195 9.219 -5.133 1 95.94 93 ILE B C 1
ATOM 1624 O O . ILE B 1 93 ? 11.312 9.172 -4.605 1 95.94 93 ILE B O 1
ATOM 1628 N N . THR B 1 94 ? 9.508 8.18 -5.52 1 93.12 94 THR B N 1
ATOM 1629 C CA . THR B 1 94 ? 9.977 6.84 -5.199 1 93.12 94 THR B CA 1
ATOM 1630 C C . THR B 1 94 ? 11.211 6.488 -6.02 1 93.12 94 THR B C 1
ATOM 1632 O O . THR B 1 94 ? 12.109 5.789 -5.539 1 93.12 94 THR B O 1
ATOM 1635 N N . GLN B 1 95 ? 11.289 6.953 -7.227 1 89.06 95 GLN B N 1
ATOM 1636 C CA . GLN B 1 95 ? 12.453 6.695 -8.062 1 89.06 95 GLN B CA 1
ATOM 1637 C C . GLN B 1 95 ? 13.656 7.516 -7.605 1 89.06 95 GLN B C 1
ATOM 1639 O O . GLN B 1 95 ? 14.797 7.047 -7.672 1 89.06 95 GLN B O 1
ATOM 1644 N N . GLN B 1 96 ? 13.43 8.688 -7.227 1 84.19 96 GLN B N 1
ATOM 1645 C CA . GLN B 1 96 ? 14.492 9.555 -6.738 1 84.19 96 GLN B CA 1
ATOM 1646 C C . GLN B 1 96 ? 15.148 8.969 -5.488 1 84.19 96 GLN B C 1
ATOM 1648 O O . GLN B 1 96 ? 16.375 9.016 -5.34 1 84.19 96 GLN B O 1
ATOM 1653 N N . GLU B 1 97 ? 14.438 8.406 -4.676 1 75.06 97 GLU B N 1
ATOM 1654 C CA . GLU B 1 97 ? 14.953 7.902 -3.408 1 75.06 97 GLU B CA 1
ATOM 1655 C C . GLU B 1 97 ? 15.703 6.586 -3.6 1 75.06 97 GLU B C 1
ATOM 1657 O O . GLU B 1 97 ? 16.656 6.305 -2.883 1 75.06 97 GLU B O 1
ATOM 1662 N N . ILE B 1 98 ? 15.297 5.875 -4.578 1 68.5 98 ILE B N 1
ATOM 1663 C CA . ILE B 1 98 ? 16.031 4.66 -4.918 1 68.5 98 ILE B CA 1
ATOM 1664 C C . ILE B 1 98 ? 17.422 5.027 -5.457 1 68.5 98 ILE B C 1
ATOM 1666 O O . ILE B 1 98 ? 18.422 4.418 -5.082 1 68.5 98 ILE B O 1
ATOM 1670 N N . LYS B 1 99 ? 17.406 5.988 -6.23 1 70.12 99 LYS B N 1
ATOM 1671 C CA . LYS B 1 99 ? 18.688 6.438 -6.797 1 70.12 99 LYS B CA 1
ATOM 1672 C C . LYS B 1 99 ? 19.594 6.992 -5.715 1 70.12 99 LYS B C 1
ATOM 1674 O O . LYS B 1 99 ? 20.812 6.746 -5.734 1 70.12 99 LYS B O 1
ATOM 1679 N N . LYS B 1 100 ? 19.016 7.684 -4.82 1 69.56 100 LYS B N 1
ATOM 1680 C CA . LYS B 1 100 ? 19.812 8.234 -3.729 1 69.56 100 LYS B CA 1
ATOM 1681 C C . LYS B 1 100 ? 20.422 7.129 -2.875 1 69.56 100 LYS B C 1
ATOM 1683 O O . LYS B 1 100 ? 21.578 7.227 -2.457 1 69.56 100 LYS B O 1
ATOM 1688 N N . GLU B 1 101 ? 19.625 6.121 -2.695 1 67 101 GLU B N 1
ATOM 1689 C CA . GLU B 1 101 ? 20.109 4.984 -1.915 1 67 101 GLU B CA 1
ATOM 1690 C C . GLU B 1 101 ? 21.219 4.246 -2.648 1 67 101 GLU B C 1
ATOM 1692 O O . GLU B 1 101 ? 22.203 3.828 -2.035 1 67 101 GLU B O 1
ATOM 1697 N N . ASN B 1 102 ? 21 4.137 -3.902 1 68.5 102 ASN B N 1
ATOM 1698 C CA . ASN B 1 102 ? 22.016 3.465 -4.707 1 68.5 102 ASN B CA 1
ATOM 1699 C C . ASN B 1 102 ? 23.281 4.297 -4.816 1 68.5 102 ASN B C 1
ATOM 1701 O O . ASN B 1 102 ? 24.391 3.756 -4.789 1 68.5 102 ASN B O 1
ATOM 1705 N N . ASN B 1 103 ? 23.109 5.531 -4.977 1 66.81 103 ASN B N 1
ATOM 1706 C CA . ASN B 1 103 ? 24.266 6.41 -5.02 1 66.81 103 ASN B CA 1
ATOM 1707 C C . ASN B 1 103 ? 25.016 6.43 -3.686 1 66.81 103 ASN B C 1
ATOM 1709 O O . ASN B 1 103 ? 26.234 6.465 -3.652 1 66.81 103 ASN B O 1
ATOM 1713 N N . GLU B 1 104 ? 24.25 6.422 -2.562 1 64.31 104 GLU B N 1
ATOM 1714 C CA . GLU B 1 104 ? 24.891 6.391 -1.249 1 64.31 104 GLU B CA 1
ATOM 1715 C C . GLU B 1 104 ? 25.625 5.07 -1.02 1 64.31 104 GLU B C 1
ATOM 1717 O O . GLU B 1 104 ? 26.688 5.047 -0.413 1 64.31 104 GLU B O 1
ATOM 1722 N N . GLU B 1 105 ? 25.047 4.031 -1.499 1 63.22 105 GLU B N 1
ATOM 1723 C CA . GLU B 1 105 ? 25.703 2.725 -1.423 1 63.22 105 GLU B CA 1
ATOM 1724 C C . GLU B 1 105 ? 26.953 2.68 -2.297 1 63.22 105 GLU B C 1
ATOM 1726 O O . GLU B 1 105 ? 27.984 2.139 -1.888 1 63.22 105 GLU B O 1
ATOM 1731 N N . ASN B 1 106 ? 26.75 3.244 -3.459 1 65.69 106 ASN B N 1
ATOM 1732 C CA . ASN B 1 106 ? 27.891 3.301 -4.355 1 65.69 106 ASN B CA 1
ATOM 1733 C C . ASN B 1 106 ? 29 4.188 -3.795 1 65.69 106 ASN B 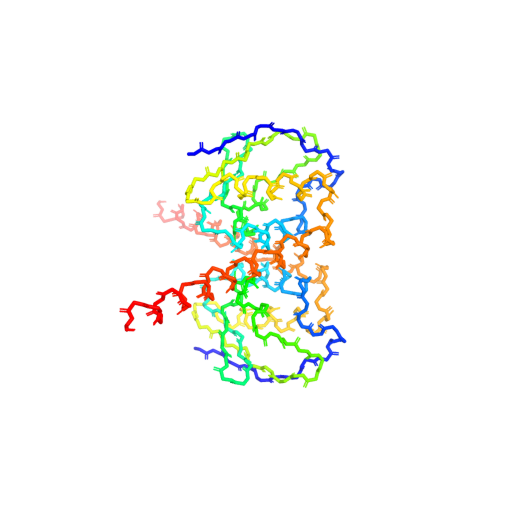C 1
ATOM 1735 O O . ASN B 1 106 ? 30.188 3.875 -3.934 1 65.69 106 ASN B O 1
ATOM 1739 N N . ASP B 1 107 ? 28.609 5.305 -3.238 1 62.94 107 ASP B N 1
ATOM 1740 C CA . ASP B 1 107 ? 29.594 6.203 -2.654 1 62.94 107 ASP B CA 1
ATOM 1741 C C . ASP B 1 107 ? 30.312 5.543 -1.476 1 62.94 107 ASP B C 1
ATOM 1743 O O . ASP B 1 107 ? 31.516 5.734 -1.287 1 62.94 107 ASP B O 1
ATOM 1747 N N . LYS B 1 108 ? 29.609 4.66 -0.795 1 65.12 108 LYS B N 1
ATOM 1748 C CA . LYS B 1 108 ? 30.219 3.951 0.322 1 65.12 108 LYS B CA 1
ATOM 1749 C C . LYS B 1 108 ? 31.156 2.85 -0.174 1 65.12 108 LYS B C 1
ATOM 1751 O O . LYS B 1 108 ? 32.188 2.568 0.453 1 65.12 108 LYS B O 1
ATOM 1756 N N . GLU B 1 109 ? 30.781 2.252 -1.211 1 63.94 109 GLU B N 1
ATOM 1757 C CA . GLU B 1 109 ? 31.641 1.226 -1.808 1 63.94 109 GLU B CA 1
ATOM 1758 C C . GLU B 1 109 ? 32.906 1.831 -2.383 1 63.94 109 GLU B C 1
ATOM 1760 O O . GLU B 1 109 ? 34 1.259 -2.24 1 63.94 109 GLU B O 1
ATOM 1765 N N . ASN B 1 110 ? 32.781 2.947 -2.943 1 66.31 110 ASN B N 1
ATOM 1766 C CA . ASN B 1 110 ? 33.938 3.629 -3.506 1 66.31 110 ASN B CA 1
ATOM 1767 C C . ASN B 1 110 ? 34.844 4.184 -2.414 1 66.31 110 ASN B C 1
ATOM 1769 O O . ASN B 1 110 ? 36.062 4.199 -2.568 1 66.31 110 ASN B O 1
ATOM 1773 N N . ASN B 1 111 ? 34.312 4.613 -1.39 1 63.97 111 ASN B N 1
ATOM 1774 C CA . ASN B 1 111 ? 35.156 5.117 -0.303 1 63.97 111 ASN B CA 1
ATOM 1775 C C . ASN B 1 111 ? 35.812 3.982 0.457 1 63.97 111 ASN B C 1
ATOM 1777 O O . ASN B 1 111 ? 36.875 4.188 1.082 1 63.97 111 ASN B O 1
ATOM 1781 N N . GLU B 1 112 ? 35.25 2.83 0.507 1 60.78 112 GLU B N 1
ATOM 1782 C CA . GLU B 1 112 ? 35.906 1.692 1.14 1 60.78 112 GLU B CA 1
ATOM 1783 C C . GLU B 1 112 ? 37.094 1.201 0.302 1 60.78 112 GLU B C 1
ATOM 1785 O O . GLU B 1 112 ? 38.031 0.611 0.833 1 60.78 112 GLU B O 1
ATOM 1790 N N . ASP B 1 113 ? 37.031 1.315 -0.926 1 61.62 113 ASP B N 1
ATOM 1791 C CA . ASP B 1 113 ? 38.156 0.911 -1.782 1 61.62 113 ASP B CA 1
ATOM 1792 C C . ASP B 1 113 ? 39.344 1.863 -1.632 1 61.62 113 ASP B C 1
ATOM 1794 O O . ASP B 1 113 ? 40.469 1.449 -1.754 1 61.62 113 ASP B O 1
ATOM 1798 N N . ASP B 1 114 ? 39.062 3.086 -1.379 1 58.5 114 ASP B N 1
ATOM 1799 C CA . ASP B 1 114 ? 40.156 4.027 -1.297 1 58.5 114 ASP B CA 1
ATOM 1800 C C . ASP B 1 114 ? 40.969 3.822 -0.014 1 58.5 114 ASP B C 1
ATOM 1802 O O . ASP B 1 114 ? 42.094 4.316 0.11 1 58.5 114 ASP B O 1
ATOM 1806 N N . ASN B 1 115 ? 40.375 3.246 0.994 1 53.34 115 ASN B N 1
ATOM 1807 C CA . ASN B 1 115 ? 41.125 3.127 2.238 1 53.34 115 ASN B CA 1
ATOM 1808 C C . ASN B 1 115 ? 41.875 1.801 2.314 1 53.34 115 ASN B C 1
ATOM 1810 O O . ASN B 1 115 ? 42.438 1.461 3.354 1 53.34 115 ASN B O 1
ATOM 1814 N N . GLU B 1 116 ? 41.719 0.931 1.35 1 43.09 116 GLU B N 1
ATOM 1815 C CA . GLU B 1 116 ? 42.656 -0.17 1.381 1 43.09 116 GLU B CA 1
ATOM 1816 C C . GLU B 1 116 ? 43.906 0.154 0.554 1 43.09 116 GLU B C 1
ATOM 1818 O O . GLU B 1 116 ? 43.812 0.74 -0.526 1 43.09 116 GLU B O 1
#

Foldseek 3Di:
DDKDKDFQAQQAFCDLLLLVLQLLLLVLDPKFKWKDFDHAIATSVDSVRVVVSVGHHGGMIMIFIGDDCRVVSVVLSVQCRVVSNDPVSSVVSNVVSVVVVVVVVVVVVVVVVVVD/DDKDKDFQAQQAFCDLLLLVLQLLLLVLDPKFKWKDFDHAIATSVDSVRVVVSVGHHGGMIMIFIGDDCRVVSVVLSVQCRVVSNDPVSSVVSNVVSVVVVVVVVVVVVVVVVVVD

Solvent-accessible surface area (backbone atoms only — not comparable to full-atom values): 12180 Å² total; per-residue (Å²): 118,45,74,52,77,47,68,35,78,37,82,68,29,50,37,76,66,40,30,33,49,43,19,54,46,44,61,73,45,87,23,49,42,35,41,29,43,90,94,43,74,20,45,40,64,32,50,68,40,44,53,70,66,66,46,39,51,68,38,58,36,34,41,35,16,37,54,95,47,15,69,63,46,48,53,52,52,49,51,28,57,74,55,63,55,33,67,68,55,35,50,50,55,46,52,52,50,50,49,49,52,50,49,53,50,49,52,50,53,55,54,55,55,68,76,102,117,45,72,49,76,48,69,36,78,37,81,67,31,48,36,75,66,41,31,32,48,44,19,55,46,44,59,73,46,87,22,48,44,35,42,30,44,90,94,42,74,20,46,41,63,33,50,68,41,43,52,69,66,65,44,40,51,67,39,58,37,35,42,36,17,38,53,95,47,14,69,62,45,47,52,52,51,49,53,29,56,73,56,63,53,32,66,67,56,36,49,52,55,46,51,51,50,50,49,50,52,49,48,52,51,48,52,50,53,54,54,55,56,70,74,103

Nearest PDB structures (foldseek):
  3lfg-assembly2_B  TM=9.706E-01  e=4.662E-11  Caldanaerobacter subterraneus subsp. tengcongensis MB4
  1ptf-assembly1_A  TM=9.626E-01  e=7.697E-10  Enterococcus faecalis
  4xwj-assembly1_B  TM=9.722E-01  e=1.775E-08  Escherichia coli K-12
  1opd-assembly1_A  TM=9.648E-01  e=2.478E-08  Escherichia coli
  1pch-assembly1_A  TM=9.269E-01  e=1.897E-08  Mycoplasma capricolum

Secondary structure (DSSP, 8-state):
-EEEEEE---TT-S-HHHHHHHHHHHTT-SSEEEEEETTEEEETT-HHHHHHT---TT-EEEEEEESTTHHHHHHHHHHHHHTTS-HHHHHHHHHHHHHHHHHHHHHHHHHHHHT-/-EEEEEE---TT-S-HHHHHHHHHHHTT-SSEEEEEETTEEEETT-HHHHHHT---TT-EEEEEEESTTHHHHHHHHHHHHHTTS-HHHHHHHHHHHHHHHHHHHHHHHHHHHHT-

Sequence (232 aa):
MQSLHMKIENSQGISSRAAALLVQVASKFKSLILVEKDEKRANAKSIMGLMSLMVDYGDEITIITDGEDEKEALEAVLRLIQSDFSEQVADEITQQEIKKENNEENDKENNEDDNEMQSLHMKIENSQGISSRAAALLVQVASKFKSLILVEKDEKRANAKSIMGLMSLMVDYGDEI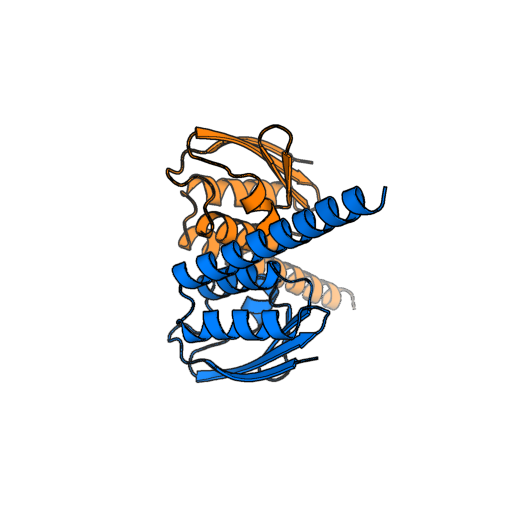TIITDGEDEKEALEAVLRLIQSDFSEQVADEITQQEIKKENNEENDKENNEDDNE

Radius of gyration: 19.51 Å; Cα contacts (8 Å, |Δi|>4): 383; chains: 2; bounding box: 67×44×52 Å